Protein AF-A0AA36CSP2-F1 (afdb_monomer_lite)

InterPro domains:
  IPR003652 Ataxin, AXH domain [PF08517] (14-124)
  IPR003652 Ataxin, AXH domain [PS51148] (2-131)
  IPR003652 Ataxin, AXH domain [SM00536] (9-126)
  IPR036096 Ataxin, AXH domain superfamily [SSF102031] (3-125)
  IPR043404 ATAXIN1-like [PTHR13392] (5-190)

Sequence (215 aa):
MGRLPQSSYYPTHFMKGTIIELADGRTKKVEDMSSDDFLRCAETSAYLTMETSRVDRVDTLGPLVRVRFLVGDDGAECIQDYQPEHPFFVVAHGWSSHDPAKTKNTYGLDTRRLAVGDICISLTRRPEDVNGGALDDAVTITAARRFADEDAEQRATKRRHSLSDESTSGDSGDRHDVVSGGSSSSGSSPLQKKDEDDEGAANKKHRSDEIDVSA

Secondary structure (DSSP, 8-state):
-PPPP------GGGSTTPEEEPTTS-EEEGGG--HHHHHHHHHH-SSEEEEEEEEEEEEEETTEEEEEEEETTTTEEEEEEE-TT--EEETTTEEEES-HHHHHHHH----EEP-TT-EEEEEEEPPTT-TTTHHHHHHHHHHHHHHHHHHHHHHHHHHHHTTTSSS------------------------------------------------

Radius of gyration: 25.53 Å; chains: 1; bounding box: 58×61×77 Å

pLDDT: mean 71.02, std 24.33, range [25.34, 98.25]

Organism: NCBI:txid96644

Structure (mmCIF, N/CA/C/O backbone):
data_AF-A0AA36CSP2-F1
#
_entry.id   AF-A0AA36CSP2-F1
#
loop_
_atom_site.group_PDB
_atom_site.id
_atom_site.type_symbol
_atom_site.label_atom_id
_atom_site.label_alt_id
_atom_site.label_comp_id
_atom_site.label_asym_id
_atom_site.label_entity_id
_atom_site.label_seq_id
_atom_site.pdbx_PDB_ins_code
_atom_site.Cartn_x
_atom_site.Cartn_y
_atom_site.Cartn_z
_atom_site.occupancy
_atom_site.B_iso_or_equiv
_atom_site.auth_seq_id
_atom_site.auth_comp_id
_atom_site.auth_asym_id
_atom_site.auth_atom_id
_atom_site.pdbx_PDB_model_num
ATOM 1 N N . MET A 1 1 ? -28.136 27.898 0.359 1.00 38.31 1 MET A N 1
ATOM 2 C CA . MET A 1 1 ? -26.761 27.354 0.387 1.00 38.31 1 MET A CA 1
ATOM 3 C C . MET A 1 1 ? -26.794 25.968 1.019 1.00 38.31 1 MET A C 1
ATOM 5 O O . MET A 1 1 ? -26.592 25.853 2.220 1.00 38.31 1 MET A O 1
ATOM 9 N N . GLY A 1 2 ? -27.120 24.928 0.250 1.00 40.28 2 GLY A N 1
ATOM 10 C CA . GLY A 1 2 ? -26.996 23.552 0.738 1.00 40.28 2 GLY A CA 1
ATOM 11 C C . GLY A 1 2 ? -25.556 23.083 0.561 1.00 40.28 2 GLY A C 1
ATOM 12 O O . GLY A 1 2 ? -25.041 23.157 -0.552 1.00 40.28 2 GLY A O 1
ATOM 13 N N . ARG A 1 3 ? -24.901 22.617 1.630 1.00 49.12 3 ARG A N 1
ATOM 14 C CA . ARG A 1 3 ? -23.697 21.793 1.471 1.00 49.12 3 ARG A CA 1
ATOM 15 C C . ARG A 1 3 ? -24.152 20.431 0.957 1.00 49.12 3 ARG A C 1
ATOM 17 O O . ARG A 1 3 ? -25.027 19.823 1.568 1.00 49.12 3 ARG A O 1
ATOM 24 N N . LEU A 1 4 ? -23.574 19.969 -0.150 1.00 39.06 4 LEU A N 1
ATOM 25 C CA . LEU A 1 4 ? -23.689 18.562 -0.530 1.00 39.06 4 LEU A CA 1
ATOM 26 C C . LEU A 1 4 ? -23.088 17.709 0.600 1.00 39.06 4 LEU A C 1
ATOM 28 O O . LEU A 1 4 ? -22.083 18.131 1.185 1.00 39.06 4 LEU A O 1
ATOM 32 N N . PRO A 1 5 ? -23.660 16.537 0.925 1.00 44.50 5 PRO A N 1
ATOM 33 C CA . PRO A 1 5 ? -22.997 15.609 1.825 1.00 44.50 5 PRO A CA 1
ATOM 34 C C . PRO A 1 5 ? -21.664 15.202 1.194 1.00 44.50 5 PRO A C 1
ATOM 36 O O . PRO A 1 5 ? -21.633 14.667 0.085 1.00 44.50 5 PRO A O 1
ATOM 39 N N . GLN A 1 6 ? -20.559 15.459 1.897 1.00 44.69 6 GLN A N 1
ATOM 40 C CA . GLN A 1 6 ? -19.255 14.908 1.537 1.00 44.69 6 GLN A CA 1
ATOM 41 C C . GLN A 1 6 ? -19.269 13.418 1.884 1.00 44.69 6 GLN A C 1
ATOM 43 O O . GLN A 1 6 ? -18.809 13.007 2.945 1.00 44.69 6 GLN A O 1
ATOM 48 N N . SER A 1 7 ? -19.874 12.620 1.003 1.00 50.78 7 SER A N 1
ATOM 49 C CA . SER A 1 7 ? -19.730 11.170 1.029 1.00 50.78 7 SER A CA 1
ATOM 50 C C . SER A 1 7 ? -18.247 10.854 0.857 1.00 50.78 7 SER A C 1
ATOM 52 O O . SER 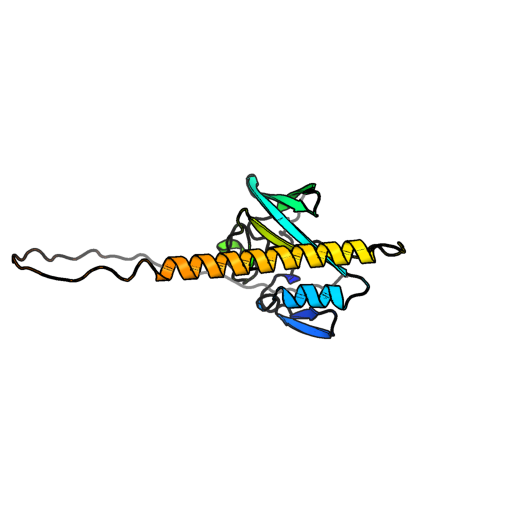A 1 7 ? -17.645 11.253 -0.142 1.00 50.78 7 SER A O 1
ATOM 54 N N . SER A 1 8 ? -17.650 10.195 1.851 1.00 59.75 8 SER A N 1
ATOM 55 C CA . SER A 1 8 ? -16.289 9.676 1.748 1.00 59.75 8 SER A CA 1
ATOM 56 C C . SER A 1 8 ? -16.239 8.697 0.581 1.00 59.75 8 SER A C 1
ATOM 58 O O . SER A 1 8 ? -16.838 7.624 0.650 1.00 59.75 8 SER A O 1
ATOM 60 N N . TYR A 1 9 ? -15.561 9.077 -0.501 1.00 68.69 9 TYR A N 1
ATOM 61 C CA . TYR A 1 9 ? -15.352 8.183 -1.630 1.00 68.69 9 TYR A CA 1
ATOM 62 C C . TYR A 1 9 ? -14.404 7.062 -1.198 1.00 68.69 9 TYR A C 1
ATOM 64 O O . TYR A 1 9 ? -13.221 7.297 -0.954 1.00 68.69 9 TYR A O 1
ATOM 72 N N . TYR A 1 10 ? -14.949 5.856 -1.067 1.00 78.69 10 TYR A N 1
ATOM 73 C CA . TYR A 1 10 ? -14.201 4.655 -0.724 1.00 78.69 10 TYR A CA 1
ATOM 74 C C . TYR A 1 10 ? -13.894 3.866 -2.004 1.00 78.69 10 TYR A C 1
ATOM 76 O O . TYR A 1 10 ? -14.842 3.484 -2.697 1.00 78.69 10 TYR A O 1
ATOM 84 N N . PRO A 1 11 ? -12.613 3.607 -2.340 1.00 82.56 11 PRO A N 1
ATOM 85 C CA . PRO A 1 11 ? -12.263 2.895 -3.563 1.00 82.56 11 PRO A CA 1
ATOM 86 C C . PRO A 1 11 ? -12.860 1.485 -3.590 1.00 82.56 11 PRO A C 1
ATOM 88 O O . PRO A 1 11 ? -12.585 0.643 -2.733 1.00 82.56 11 PRO A O 1
ATOM 91 N N . THR A 1 12 ? -13.686 1.218 -4.599 1.00 85.62 12 THR A N 1
ATOM 92 C CA . THR A 1 12 ? -14.433 -0.042 -4.734 1.00 85.62 12 THR A CA 1
ATOM 93 C C . THR A 1 12 ? -13.536 -1.248 -5.013 1.00 85.62 12 THR A C 1
ATOM 95 O O . THR A 1 12 ? -13.921 -2.377 -4.705 1.00 85.62 12 THR A O 1
ATOM 98 N N . HIS A 1 13 ? -12.318 -1.030 -5.522 1.00 86.94 13 HIS A N 1
ATOM 99 C CA . HIS A 1 13 ? -11.347 -2.098 -5.762 1.00 86.94 13 HIS A CA 1
ATOM 100 C C . HIS A 1 13 ? -10.892 -2.812 -4.478 1.00 86.94 13 HIS A C 1
ATOM 102 O O . HIS A 1 13 ? -10.557 -3.989 -4.545 1.00 86.94 13 HIS A O 1
ATOM 108 N N . PHE A 1 14 ? -10.960 -2.159 -3.310 1.00 92.31 14 PHE A N 1
ATOM 109 C CA . PHE A 1 14 ? -10.654 -2.784 -2.016 1.00 92.31 14 PHE A CA 1
ATOM 110 C C . PHE A 1 14 ? -11.826 -3.572 -1.405 1.00 92.31 14 PHE A C 1
ATOM 112 O O . PHE A 1 14 ? -11.633 -4.278 -0.418 1.00 92.31 14 PHE A O 1
ATOM 119 N N . MET A 1 15 ? -13.043 -3.465 -1.949 1.00 94.50 15 MET A N 1
ATOM 120 C CA . MET A 1 15 ? -14.228 -4.114 -1.374 1.00 94.50 15 MET A CA 1
ATOM 121 C C . MET A 1 15 ? -14.159 -5.640 -1.517 1.00 94.50 15 MET A C 1
ATOM 123 O O . MET A 1 15 ? -13.985 -6.161 -2.617 1.00 94.50 15 MET A O 1
ATOM 127 N N . LYS A 1 16 ? -14.348 -6.368 -0.413 1.00 95.50 16 LYS A N 1
ATOM 128 C CA . LYS A 1 16 ? -14.357 -7.837 -0.368 1.00 95.50 16 LYS A CA 1
ATOM 129 C C . LYS A 1 16 ? -15.296 -8.420 -1.428 1.00 95.50 16 LYS A C 1
ATOM 131 O O . LYS A 1 16 ? -16.458 -8.026 -1.528 1.00 95.50 16 LYS A O 1
ATOM 136 N N . GLY A 1 17 ? -14.810 -9.399 -2.181 1.00 93.75 17 GLY A N 1
ATOM 137 C CA . GLY A 1 17 ? -15.526 -10.013 -3.293 1.00 93.75 17 GLY A CA 1
ATOM 138 C C . GLY A 1 17 ? -15.360 -9.291 -4.631 1.00 93.75 17 GLY A C 1
ATOM 139 O O . GLY A 1 17 ? -15.757 -9.865 -5.645 1.00 93.75 17 GLY A O 1
ATOM 140 N N . THR A 1 18 ? -14.744 -8.100 -4.679 1.00 94.69 18 THR A N 1
ATOM 141 C CA . THR A 1 18 ? -14.318 -7.494 -5.946 1.00 94.69 18 THR A CA 1
ATOM 142 C C . THR A 1 18 ? -13.334 -8.421 -6.653 1.00 94.69 18 THR A C 1
ATOM 144 O O . THR A 1 18 ? -12.357 -8.893 -6.065 1.00 94.69 18 THR A O 1
ATOM 147 N N . ILE A 1 19 ? -13.614 -8.681 -7.930 1.00 94.81 19 ILE A N 1
ATOM 148 C CA . ILE A 1 19 ? -12.768 -9.479 -8.811 1.00 94.81 19 ILE A CA 1
ATOM 149 C C . ILE A 1 19 ? -11.733 -8.560 -9.460 1.00 94.81 19 ILE A C 1
ATOM 151 O O . ILE A 1 19 ? -12.085 -7.614 -10.160 1.00 94.81 19 ILE A O 1
ATOM 155 N N . ILE A 1 20 ? -10.463 -8.863 -9.219 1.00 91.94 20 ILE A N 1
ATOM 156 C CA . ILE A 1 20 ? -9.297 -8.265 -9.857 1.00 91.94 20 ILE A CA 1
ATOM 157 C C . ILE A 1 20 ? -8.927 -9.132 -11.064 1.00 91.94 20 ILE A C 1
ATOM 159 O O . ILE A 1 20 ? -8.750 -10.347 -10.933 1.00 91.94 20 ILE A O 1
ATOM 163 N N . GLU A 1 21 ? -8.808 -8.511 -12.233 1.00 91.00 21 GLU A N 1
ATOM 164 C CA . GLU A 1 21 ? -8.215 -9.122 -13.423 1.00 91.00 21 GLU A CA 1
ATOM 165 C C . GLU A 1 21 ? -6.702 -8.861 -13.399 1.00 91.00 21 GLU A C 1
ATOM 167 O O . GLU A 1 21 ? -6.261 -7.720 -13.252 1.00 91.00 21 GLU A O 1
ATOM 172 N N . LEU A 1 22 ? -5.906 -9.927 -13.460 1.00 88.75 22 LEU A N 1
ATOM 173 C CA . LEU A 1 22 ? -4.445 -9.870 -13.468 1.00 88.75 22 LEU A CA 1
ATOM 174 C C . LEU A 1 22 ? -3.934 -9.701 -14.905 1.00 88.75 22 LEU A C 1
ATOM 176 O O . LEU A 1 22 ? -4.606 -10.088 -15.860 1.00 88.75 22 LEU A O 1
ATOM 180 N N . ALA A 1 23 ? -2.713 -9.185 -15.076 1.00 85.56 23 ALA A N 1
ATOM 181 C CA . ALA A 1 23 ? -2.140 -8.920 -16.404 1.00 85.56 23 ALA A CA 1
ATOM 182 C C . ALA A 1 23 ? -1.938 -10.181 -17.279 1.00 85.56 23 ALA A C 1
ATOM 184 O O . ALA A 1 23 ? -1.734 -10.062 -18.483 1.00 85.56 23 ALA A O 1
ATOM 185 N N . ASP A 1 24 ? -2.020 -11.380 -16.692 1.00 82.94 24 ASP A N 1
ATOM 186 C CA . ASP A 1 24 ? -1.998 -12.674 -17.388 1.00 82.94 24 ASP A CA 1
ATOM 187 C C . ASP A 1 24 ? -3.401 -13.230 -17.728 1.00 82.94 24 ASP A C 1
ATOM 189 O O . ASP A 1 24 ? -3.532 -14.373 -18.172 1.00 82.94 24 ASP A O 1
ATOM 193 N N . GLY A 1 25 ? -4.459 -12.439 -17.521 1.00 86.69 25 GLY A N 1
ATOM 194 C CA . GLY A 1 25 ? -5.852 -12.806 -17.791 1.00 86.69 25 GLY A CA 1
ATOM 195 C C . GLY A 1 25 ? -6.495 -13.714 -16.735 1.00 86.69 25 GLY A C 1
ATOM 196 O O . GLY A 1 25 ? -7.648 -14.122 -16.900 1.00 86.69 25 GLY A O 1
ATOM 197 N N . ARG A 1 26 ? -5.799 -14.052 -15.638 1.00 91.19 26 ARG A N 1
ATOM 198 C CA . ARG A 1 26 ? -6.426 -14.726 -14.489 1.00 91.19 26 ARG A CA 1
ATOM 199 C C . ARG A 1 26 ? -7.268 -13.735 -13.686 1.00 91.19 26 ARG A C 1
ATOM 201 O O . ARG A 1 26 ? -6.860 -12.607 -13.440 1.00 91.19 26 ARG A O 1
ATOM 208 N N . THR A 1 27 ? -8.403 -14.196 -13.171 1.00 93.31 27 THR A N 1
ATOM 209 C CA . THR A 1 27 ? -9.231 -13.440 -12.220 1.00 93.31 27 THR A CA 1
ATOM 210 C C . THR A 1 27 ? -9.020 -13.938 -10.792 1.00 93.31 27 THR A C 1
ATOM 212 O O . THR A 1 27 ? -9.124 -15.144 -10.547 1.00 93.31 27 THR A O 1
ATOM 215 N N . LYS A 1 28 ? -8.804 -13.034 -9.834 1.00 95.38 28 LYS A N 1
ATOM 216 C CA . LYS A 1 28 ? -8.706 -13.341 -8.395 1.00 95.38 28 LYS A CA 1
ATOM 217 C C . LYS A 1 28 ? -9.592 -12.390 -7.593 1.00 95.38 28 LYS A C 1
ATOM 219 O O . LYS A 1 28 ? -9.894 -11.303 -8.066 1.00 95.38 28 LYS A O 1
ATOM 224 N N . LYS A 1 29 ? -10.016 -12.754 -6.382 1.00 95.94 29 LYS A N 1
ATOM 225 C CA . LYS A 1 29 ? -10.653 -11.771 -5.495 1.00 95.94 29 LYS A CA 1
ATOM 226 C C . LYS A 1 29 ? -9.609 -10.892 -4.823 1.00 95.94 29 LYS A C 1
ATOM 228 O O . LYS A 1 29 ? -8.517 -11.374 -4.523 1.00 95.94 29 LYS A O 1
ATOM 233 N N . VAL A 1 30 ? -9.980 -9.660 -4.485 1.00 96.06 30 VAL A N 1
ATOM 234 C CA . VAL A 1 30 ? -9.112 -8.753 -3.724 1.00 96.06 30 VAL A CA 1
ATOM 235 C C . VAL A 1 30 ? -8.690 -9.339 -2.368 1.00 96.06 30 VAL A C 1
ATOM 237 O O . VAL A 1 30 ? -7.509 -9.267 -2.029 1.00 96.06 30 VAL A O 1
ATOM 240 N N . GLU A 1 31 ? -9.581 -10.007 -1.620 1.00 97.00 31 GLU A N 1
ATOM 241 C CA . GLU A 1 31 ? -9.208 -10.614 -0.331 1.00 97.00 31 GLU A CA 1
ATOM 242 C C . GLU A 1 31 ? -8.244 -11.808 -0.455 1.00 97.00 31 GLU A C 1
ATOM 244 O O . GLU A 1 31 ? -7.569 -12.136 0.516 1.00 97.00 31 GLU A O 1
ATOM 249 N N . ASP A 1 32 ? -8.148 -12.417 -1.641 1.00 95.69 32 ASP A N 1
ATOM 250 C CA . ASP A 1 32 ? -7.302 -13.584 -1.915 1.00 95.69 32 ASP A CA 1
ATOM 251 C C . ASP A 1 32 ? -5.926 -13.198 -2.512 1.00 95.69 32 ASP A C 1
ATOM 253 O O . ASP A 1 32 ? -5.116 -14.081 -2.802 1.00 95.69 32 ASP A O 1
ATOM 257 N N . MET A 1 33 ? -5.647 -11.909 -2.757 1.00 94.50 33 MET A N 1
ATOM 258 C CA . MET A 1 33 ? -4.420 -11.429 -3.425 1.00 94.50 33 MET A CA 1
ATOM 259 C C . MET A 1 33 ? -3.126 -11.827 -2.694 1.00 94.50 33 MET A C 1
ATOM 261 O O . MET A 1 33 ? -3.064 -11.853 -1.468 1.00 94.50 33 MET A O 1
ATOM 265 N N . SER A 1 34 ? -2.072 -12.127 -3.463 1.00 94.25 34 SER A N 1
ATOM 266 C CA . SER A 1 34 ? -0.737 -12.480 -2.950 1.00 94.25 34 SER A CA 1
ATOM 267 C C . SER A 1 34 ? 0.366 -11.676 -3.637 1.00 94.25 34 SER A C 1
ATOM 269 O O . SER A 1 34 ? 0.181 -11.239 -4.770 1.00 94.25 34 SER A O 1
ATOM 271 N N . SER A 1 35 ? 1.516 -11.504 -2.981 1.00 91.44 35 SER A N 1
ATOM 272 C CA . SER A 1 35 ? 2.695 -10.802 -3.521 1.00 91.44 35 SER A CA 1
ATOM 273 C C . SER A 1 35 ? 3.144 -11.357 -4.879 1.00 91.44 35 SER A C 1
ATOM 275 O O . SER A 1 35 ? 3.416 -10.581 -5.792 1.00 91.44 35 SER A O 1
ATOM 277 N N . ASP A 1 36 ? 3.089 -12.680 -5.062 1.00 91.94 36 ASP A N 1
ATOM 278 C CA . ASP A 1 36 ? 3.334 -13.350 -6.347 1.00 91.94 36 ASP A CA 1
ATOM 279 C C . ASP A 1 36 ? 2.400 -12.878 -7.480 1.00 91.94 36 ASP A C 1
ATOM 281 O O . ASP A 1 36 ? 2.753 -12.973 -8.654 1.00 91.94 36 ASP A O 1
ATOM 285 N N . ASP A 1 37 ? 1.183 -12.411 -7.180 1.00 91.44 37 ASP A N 1
ATOM 286 C CA . ASP A 1 37 ? 0.272 -11.878 -8.201 1.00 91.44 37 ASP A CA 1
ATOM 287 C C . ASP A 1 37 ? 0.666 -10.459 -8.625 1.00 91.44 37 ASP A C 1
ATOM 289 O O . ASP A 1 37 ? 0.603 -10.162 -9.813 1.00 91.44 37 ASP A O 1
ATOM 293 N N . PHE A 1 38 ? 1.140 -9.616 -7.700 1.00 90.75 38 PHE A N 1
ATOM 294 C CA . PHE A 1 38 ? 1.680 -8.291 -8.034 1.00 90.75 38 PHE A CA 1
ATOM 295 C C . PHE A 1 38 ? 2.976 -8.404 -8.847 1.00 90.75 38 PHE A C 1
ATOM 297 O O . PHE A 1 38 ? 3.097 -7.757 -9.887 1.00 90.75 38 PHE A O 1
ATOM 304 N N . LEU A 1 39 ? 3.889 -9.295 -8.438 1.00 88.81 39 LEU A N 1
ATOM 305 C CA . LEU A 1 39 ? 5.126 -9.574 -9.173 1.00 88.81 39 LEU A CA 1
ATOM 306 C C . LEU A 1 39 ? 4.824 -10.050 -10.602 1.00 88.81 39 LEU A C 1
ATOM 308 O O . LEU A 1 39 ? 5.297 -9.442 -11.559 1.00 88.81 39 LEU A O 1
ATOM 312 N N . ARG A 1 40 ? 3.955 -11.060 -10.765 1.00 88.50 40 ARG A N 1
ATOM 313 C CA . ARG A 1 40 ? 3.535 -11.539 -12.095 1.00 88.50 40 ARG A CA 1
ATOM 314 C C . ARG A 1 40 ? 2.834 -10.461 -12.922 1.00 88.50 40 ARG A C 1
ATOM 316 O O . ARG A 1 40 ? 2.996 -10.447 -14.141 1.00 88.50 40 ARG A O 1
ATOM 323 N N . CYS A 1 41 ? 2.084 -9.550 -12.299 1.00 86.31 41 CYS A N 1
ATOM 324 C CA . CYS A 1 41 ? 1.477 -8.424 -13.008 1.00 86.31 41 CYS A CA 1
ATOM 325 C C . CYS A 1 41 ? 2.522 -7.463 -13.593 1.00 86.31 41 CYS A C 1
ATOM 327 O O . CYS A 1 41 ? 2.354 -7.049 -14.737 1.00 86.31 41 CYS A O 1
ATOM 329 N N . ALA A 1 42 ? 3.604 -7.151 -12.874 1.00 86.62 42 ALA A N 1
ATOM 330 C CA . ALA A 1 42 ? 4.691 -6.316 -13.399 1.00 86.62 42 ALA A CA 1
ATOM 331 C C . ALA A 1 42 ? 5.614 -7.060 -14.385 1.00 86.62 42 ALA A C 1
ATOM 333 O O . ALA A 1 42 ? 6.098 -6.457 -15.338 1.00 86.62 42 ALA A O 1
ATOM 334 N N . GLU A 1 43 ? 5.811 -8.372 -14.219 1.00 87.38 43 GLU A N 1
ATOM 335 C CA . GLU A 1 43 ? 6.530 -9.208 -15.197 1.00 87.38 43 GLU A CA 1
ATOM 336 C C . GLU A 1 43 ? 5.761 -9.360 -16.526 1.00 87.38 43 GLU A C 1
ATOM 338 O O . GLU A 1 43 ? 6.376 -9.477 -17.585 1.00 87.38 43 GLU A O 1
ATOM 343 N N . THR A 1 44 ? 4.422 -9.359 -16.484 1.00 86.00 44 THR A N 1
ATOM 344 C CA . THR A 1 44 ? 3.561 -9.592 -17.663 1.00 86.00 44 THR A CA 1
ATOM 345 C C . THR A 1 44 ? 3.082 -8.294 -18.328 1.00 86.00 44 THR A C 1
ATOM 347 O O . THR A 1 44 ? 2.821 -8.276 -19.531 1.00 86.00 44 THR A O 1
ATOM 350 N N . SER A 1 45 ? 2.950 -7.194 -17.579 1.00 83.12 45 SER A N 1
ATOM 351 C CA . SER A 1 45 ? 2.431 -5.926 -18.103 1.00 83.12 45 SER A CA 1
ATOM 352 C C . SER A 1 45 ? 3.505 -5.080 -18.788 1.00 83.12 45 SER A C 1
ATOM 354 O O . SER A 1 45 ? 4.532 -4.725 -18.210 1.00 83.12 45 SER A O 1
ATOM 356 N N . ALA A 1 46 ? 3.213 -4.625 -20.008 1.00 80.81 46 ALA A N 1
ATOM 357 C CA . ALA A 1 46 ? 4.016 -3.598 -20.672 1.00 80.81 46 ALA A CA 1
ATOM 358 C C . ALA A 1 46 ? 3.886 -2.204 -20.012 1.00 80.81 46 ALA A C 1
ATOM 360 O O . ALA A 1 46 ? 4.746 -1.349 -20.225 1.00 80.81 46 ALA A O 1
ATOM 361 N N . TYR A 1 47 ? 2.846 -1.984 -19.199 1.00 82.12 47 TYR A N 1
ATOM 362 C CA . TYR A 1 47 ? 2.405 -0.659 -18.740 1.00 82.12 47 TYR A CA 1
ATOM 363 C C . TYR A 1 47 ? 2.487 -0.444 -17.225 1.00 82.12 47 TYR A C 1
ATOM 365 O O . TYR A 1 47 ? 2.250 0.669 -16.764 1.00 82.12 47 TYR A O 1
ATOM 373 N N . LEU A 1 48 ? 2.783 -1.485 -16.442 1.00 83.00 48 LEU A N 1
ATOM 374 C CA . LEU A 1 48 ? 2.873 -1.412 -14.982 1.00 83.00 48 LEU A 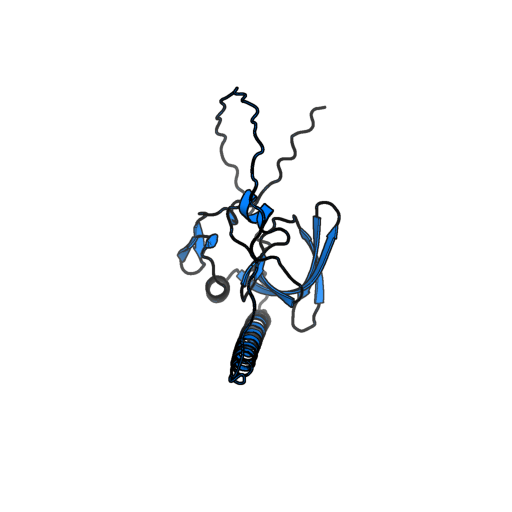CA 1
ATOM 375 C C . LEU A 1 48 ? 4.271 -1.821 -14.525 1.00 83.00 48 LEU A C 1
ATOM 377 O O . LEU A 1 48 ? 4.807 -2.816 -15.010 1.00 83.00 48 LEU A O 1
ATOM 381 N N . THR A 1 49 ? 4.822 -1.081 -13.570 1.00 84.50 49 THR A N 1
ATOM 382 C CA . THR A 1 49 ? 5.961 -1.518 -12.757 1.00 84.50 49 THR A CA 1
ATOM 383 C C . THR A 1 49 ? 5.428 -2.018 -11.406 1.00 84.50 49 THR A C 1
ATOM 385 O O . THR A 1 49 ? 4.264 -1.788 -11.059 1.00 84.50 49 THR A O 1
ATOM 388 N N . MET A 1 50 ? 6.267 -2.714 -10.638 1.00 86.56 50 MET A N 1
ATOM 389 C CA . MET A 1 50 ? 6.011 -2.970 -9.221 1.00 86.56 50 MET A CA 1
ATOM 390 C C . MET A 1 50 ? 7.076 -2.247 -8.411 1.00 86.56 50 MET A C 1
ATOM 392 O O . MET A 1 50 ? 8.254 -2.598 -8.481 1.00 86.56 50 MET A O 1
ATOM 396 N N . GLU A 1 51 ? 6.647 -1.273 -7.622 1.00 86.94 51 GLU A N 1
ATOM 397 C CA . GLU A 1 51 ? 7.491 -0.571 -6.669 1.00 86.94 51 GLU A CA 1
ATOM 398 C C . GLU A 1 51 ? 7.326 -1.186 -5.276 1.00 86.94 51 GLU A C 1
ATOM 400 O O . GLU A 1 51 ? 6.274 -1.721 -4.916 1.00 86.94 51 GLU A O 1
ATOM 405 N N . THR A 1 52 ? 8.388 -1.127 -4.471 1.00 90.31 52 THR A N 1
ATOM 406 C CA . THR A 1 52 ? 8.319 -1.510 -3.058 1.00 90.31 52 THR A CA 1
ATOM 407 C C . THR A 1 52 ? 8.923 -0.445 -2.176 1.00 90.31 52 THR A C 1
ATOM 409 O O . THR A 1 52 ? 10.024 0.040 -2.442 1.00 90.31 52 THR A O 1
ATOM 412 N N . SER A 1 53 ? 8.222 -0.124 -1.094 1.00 92.62 53 SER A N 1
ATOM 413 C CA . SER A 1 53 ? 8.589 0.949 -0.183 1.00 92.62 53 SER A CA 1
ATOM 414 C C . SER A 1 53 ? 8.546 0.469 1.269 1.00 92.62 53 SER A C 1
ATOM 416 O O . SER A 1 53 ? 7.653 -0.272 1.687 1.00 92.62 53 SER A O 1
ATOM 418 N N . ARG A 1 54 ? 9.552 0.849 2.059 1.00 95.25 54 ARG A N 1
ATOM 419 C CA . ARG A 1 54 ? 9.676 0.436 3.465 1.00 95.25 54 ARG A CA 1
ATOM 420 C C . ARG A 1 54 ? 9.060 1.491 4.371 1.00 95.25 54 ARG A C 1
ATOM 422 O O . ARG A 1 54 ? 9.463 2.647 4.312 1.00 95.25 54 ARG A O 1
ATOM 429 N N . VAL A 1 55 ? 8.155 1.099 5.263 1.00 96.44 55 VAL A N 1
ATOM 430 C CA . VAL A 1 55 ? 7.603 1.996 6.288 1.00 96.44 55 VAL A CA 1
ATOM 431 C C . VAL A 1 55 ? 8.702 2.369 7.290 1.00 96.44 55 VAL A C 1
ATOM 433 O O . VAL A 1 55 ? 9.141 1.523 8.070 1.00 96.44 55 VAL A O 1
ATOM 436 N N . ASP A 1 56 ? 9.124 3.633 7.310 1.00 96.62 56 ASP A N 1
ATOM 437 C CA . ASP A 1 56 ? 10.002 4.183 8.356 1.00 96.62 56 ASP A CA 1
ATOM 438 C C . ASP A 1 56 ? 9.196 4.642 9.574 1.00 96.62 56 ASP A C 1
ATOM 440 O O . ASP A 1 56 ? 9.587 4.412 10.719 1.00 96.62 56 ASP A O 1
ATOM 444 N N . ARG A 1 57 ? 8.046 5.285 9.342 1.00 97.31 57 ARG A N 1
ATOM 445 C CA . ARG A 1 57 ? 7.291 5.943 10.411 1.00 97.31 57 ARG A CA 1
ATOM 446 C C . ARG A 1 57 ? 5.799 6.008 10.117 1.00 97.31 57 ARG A C 1
ATOM 448 O O . ARG A 1 57 ? 5.391 6.170 8.971 1.00 97.31 57 ARG A O 1
ATOM 455 N N . VAL A 1 58 ? 4.994 5.913 11.175 1.00 97.12 58 VAL A N 1
ATOM 456 C CA . VAL A 1 58 ? 3.532 6.039 11.137 1.00 97.12 58 VAL A CA 1
ATOM 457 C C . VAL A 1 58 ? 3.092 6.943 12.293 1.00 97.12 58 VAL A C 1
ATOM 459 O O . VAL A 1 58 ? 3.266 6.572 13.452 1.00 97.12 58 VAL A O 1
ATOM 462 N N . ASP A 1 59 ? 2.518 8.109 11.991 1.00 96.50 59 ASP A N 1
ATOM 463 C CA . ASP A 1 59 ? 1.979 9.065 12.970 1.00 96.50 59 ASP A CA 1
ATOM 464 C C . ASP A 1 59 ? 0.471 9.273 12.757 1.00 96.50 59 ASP A C 1
ATOM 466 O O . ASP A 1 59 ? 0.000 9.402 11.628 1.00 96.50 59 ASP A O 1
ATOM 470 N N . THR A 1 60 ? -0.307 9.382 13.835 1.00 95.69 60 THR A N 1
ATOM 471 C CA . THR A 1 60 ? -1.730 9.754 13.749 1.00 95.69 60 THR A CA 1
ATOM 472 C C . THR A 1 60 ? -1.876 11.279 13.766 1.00 95.69 60 THR A C 1
ATOM 474 O O . THR A 1 60 ? -1.538 11.927 14.757 1.00 95.69 60 THR A O 1
ATOM 477 N N . LEU A 1 61 ? -2.413 11.863 12.692 1.00 93.00 61 LEU A N 1
ATOM 478 C CA . LEU A 1 61 ? -2.650 13.302 12.539 1.00 93.00 61 LEU A CA 1
ATOM 479 C C . LEU A 1 61 ? -4.155 13.603 12.533 1.00 93.00 61 LEU A C 1
ATOM 481 O O . LEU A 1 61 ? -4.775 13.850 11.497 1.00 93.00 61 LEU A O 1
ATOM 485 N N . GLY A 1 62 ? -4.757 13.579 13.724 1.00 91.88 62 GLY A N 1
ATOM 486 C CA . GLY A 1 62 ? -6.194 13.795 13.898 1.00 91.88 62 GLY A CA 1
ATOM 487 C C . GLY A 1 62 ? -7.004 12.666 13.245 1.00 91.88 62 GLY A C 1
ATOM 488 O O . GLY A 1 62 ? -6.883 11.529 13.694 1.00 91.88 62 GLY A O 1
ATOM 489 N N . PRO A 1 63 ? -7.835 12.939 12.217 1.00 92.94 63 PRO A N 1
ATOM 490 C CA . PRO A 1 63 ? -8.566 11.898 11.495 1.00 92.94 63 PRO A CA 1
ATOM 491 C C . PRO A 1 63 ? -7.710 11.139 10.465 1.00 92.94 63 PRO A C 1
ATOM 493 O O . PRO A 1 63 ? -8.189 10.142 9.932 1.00 92.94 63 PRO A O 1
ATOM 496 N N . LEU A 1 64 ? -6.494 11.609 10.156 1.00 95.12 64 LEU A N 1
ATOM 497 C CA . LEU A 1 64 ? -5.600 11.026 9.151 1.00 95.12 64 LEU A CA 1
ATOM 498 C C . LEU A 1 64 ? -4.427 10.275 9.789 1.00 95.12 64 LEU A C 1
ATOM 500 O O . LEU A 1 64 ? -4.113 10.437 10.971 1.00 95.12 64 LEU A O 1
ATOM 504 N N . VAL A 1 65 ? -3.743 9.482 8.973 1.00 96.56 65 VAL A N 1
ATOM 505 C CA . VAL A 1 65 ? -2.522 8.757 9.323 1.00 96.56 65 VAL A CA 1
ATOM 506 C C . VAL A 1 65 ? -1.425 9.165 8.355 1.00 96.56 65 VAL A C 1
ATOM 508 O O . VAL A 1 65 ? -1.526 8.894 7.161 1.00 96.56 65 VAL A O 1
ATOM 511 N N . ARG A 1 66 ? -0.370 9.787 8.872 1.00 97.12 66 ARG A N 1
ATOM 512 C CA . ARG A 1 66 ? 0.838 10.083 8.109 1.00 97.12 66 ARG A CA 1
ATOM 513 C C . ARG A 1 66 ? 1.734 8.860 8.098 1.00 97.12 66 ARG A C 1
ATOM 515 O O . ARG A 1 66 ? 2.094 8.358 9.162 1.00 97.12 66 ARG A O 1
ATOM 522 N N . VAL A 1 67 ? 2.127 8.417 6.913 1.00 96.81 67 VAL A N 1
ATOM 523 C CA . VAL A 1 67 ? 3.143 7.378 6.734 1.00 96.81 67 VAL A CA 1
ATOM 524 C C . VAL A 1 67 ? 4.350 8.003 6.047 1.00 96.81 67 VAL A C 1
ATOM 526 O O . VAL A 1 67 ? 4.198 8.707 5.046 1.00 96.81 67 VAL A O 1
ATOM 529 N N . ARG A 1 68 ? 5.547 7.754 6.587 1.00 96.50 68 ARG A N 1
ATOM 530 C CA . ARG A 1 68 ? 6.796 7.927 5.845 1.00 96.50 68 ARG A CA 1
ATOM 531 C C . ARG A 1 68 ? 7.239 6.578 5.303 1.00 96.50 68 ARG A C 1
ATOM 533 O O . ARG A 1 68 ? 7.406 5.622 6.066 1.00 96.50 68 ARG A O 1
ATOM 540 N N . PHE A 1 69 ? 7.522 6.566 4.013 1.00 94.69 69 PHE A N 1
ATOM 541 C CA . PHE A 1 69 ? 8.189 5.487 3.314 1.00 94.69 69 PHE A CA 1
ATOM 542 C C . PHE A 1 69 ? 9.631 5.859 2.959 1.00 94.69 69 PHE A C 1
ATOM 544 O O . PHE A 1 69 ? 9.932 7.027 2.712 1.00 94.69 69 PHE A O 1
ATOM 551 N N . LEU A 1 70 ? 10.495 4.851 2.886 1.00 92.94 70 LEU A N 1
ATOM 552 C CA . LEU A 1 70 ? 11.777 4.902 2.188 1.00 92.94 70 LEU A CA 1
ATOM 553 C C . LEU A 1 70 ? 11.613 4.163 0.856 1.00 92.94 70 LEU A C 1
ATOM 555 O O . LEU A 1 70 ? 11.094 3.040 0.841 1.00 92.94 70 LEU A O 1
ATOM 559 N N . VAL A 1 71 ? 12.023 4.799 -0.239 1.00 87.12 71 VAL A N 1
ATOM 560 C CA . VAL A 1 71 ? 11.838 4.313 -1.615 1.00 87.12 71 VAL A CA 1
ATOM 561 C C . VAL A 1 71 ? 13.194 4.212 -2.320 1.00 87.12 71 VAL A C 1
ATOM 563 O O . VAL A 1 71 ? 14.007 5.134 -2.239 1.00 87.12 71 VAL A O 1
ATOM 566 N N . GLY A 1 72 ? 13.423 3.097 -3.022 1.00 75.44 72 GLY A N 1
ATOM 567 C CA . GLY A 1 72 ? 14.664 2.818 -3.754 1.00 75.44 72 GLY A CA 1
ATOM 568 C C . GLY A 1 72 ? 15.890 2.543 -2.870 1.00 75.44 72 GLY A C 1
ATOM 569 O O . GLY A 1 72 ? 15.853 2.702 -1.649 1.00 75.44 72 GLY A O 1
ATOM 570 N N . ASP A 1 73 ? 16.996 2.143 -3.506 1.00 71.06 73 ASP A N 1
ATOM 571 C CA . ASP A 1 73 ? 18.262 1.817 -2.825 1.00 71.06 73 ASP A CA 1
ATOM 572 C C . ASP A 1 73 ? 18.906 3.046 -2.140 1.00 71.06 73 ASP A C 1
ATOM 574 O O . ASP A 1 73 ? 19.565 2.902 -1.111 1.00 71.06 73 ASP A O 1
ATOM 578 N N . ASP A 1 74 ? 18.664 4.261 -2.654 1.00 76.50 74 ASP A N 1
ATOM 579 C CA . ASP A 1 74 ? 19.115 5.528 -2.048 1.00 76.50 74 ASP A CA 1
ATOM 580 C C . ASP A 1 74 ? 18.323 5.923 -0.779 1.00 76.50 74 ASP A C 1
ATOM 582 O O . ASP A 1 74 ? 18.684 6.882 -0.093 1.00 76.50 74 ASP A O 1
ATOM 586 N N . GLY A 1 75 ? 17.238 5.208 -0.449 1.00 77.94 75 GLY A N 1
ATOM 587 C CA . GLY A 1 75 ? 16.437 5.446 0.756 1.00 77.94 75 GLY A CA 1
ATOM 588 C C . GLY A 1 75 ? 15.667 6.771 0.750 1.00 77.94 75 GLY A C 1
ATOM 589 O O . GLY A 1 75 ? 15.554 7.419 1.791 1.00 77.94 75 GLY A O 1
ATOM 590 N N . ALA A 1 76 ? 15.146 7.194 -0.404 1.00 87.88 76 ALA A N 1
ATOM 591 C CA . ALA A 1 76 ? 14.461 8.476 -0.553 1.00 87.88 76 ALA A CA 1
ATOM 592 C C . ALA A 1 76 ? 13.183 8.550 0.310 1.00 87.88 76 ALA A C 1
ATOM 594 O O . ALA A 1 76 ? 12.321 7.674 0.224 1.00 87.88 76 ALA A O 1
ATOM 595 N N . GLU A 1 77 ? 13.040 9.604 1.127 1.00 9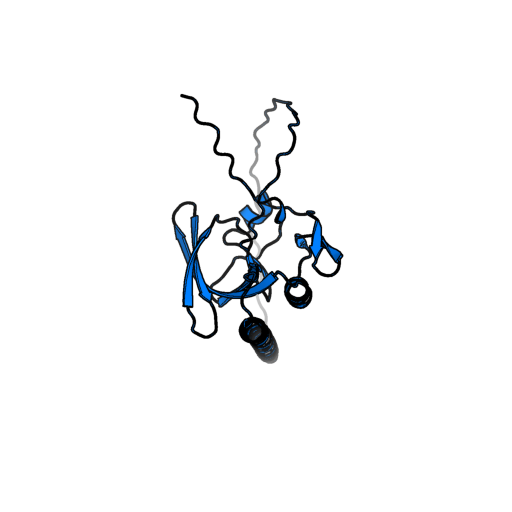1.81 77 GLU A N 1
ATOM 596 C CA . GLU A 1 77 ? 11.841 9.803 1.955 1.00 91.81 77 GLU A CA 1
ATOM 597 C C . GLU A 1 77 ? 10.633 10.234 1.104 1.00 91.81 77 GLU A C 1
ATOM 599 O O . GLU A 1 77 ? 10.630 11.314 0.511 1.00 91.81 77 GLU A O 1
ATOM 604 N N . CYS A 1 78 ? 9.557 9.445 1.135 1.00 90.88 78 CYS A N 1
ATOM 605 C CA . CYS A 1 78 ? 8.225 9.858 0.694 1.00 90.88 78 CYS A CA 1
ATOM 606 C C . CYS A 1 78 ? 7.290 9.962 1.909 1.00 90.88 78 CYS A C 1
ATOM 608 O O . CYS A 1 78 ? 7.328 9.109 2.794 1.00 90.88 78 CYS A O 1
ATOM 610 N N . ILE A 1 79 ? 6.456 11.005 1.979 1.00 94.00 79 ILE A N 1
ATOM 611 C CA . ILE A 1 79 ? 5.524 11.240 3.094 1.00 94.00 79 ILE A CA 1
ATOM 612 C C . ILE A 1 79 ? 4.122 11.465 2.533 1.00 94.00 79 ILE A C 1
ATOM 614 O O . ILE A 1 79 ? 3.904 12.403 1.767 1.00 94.00 79 ILE A O 1
ATOM 618 N N . GLN A 1 80 ? 3.170 10.627 2.942 1.00 93.56 80 GLN A N 1
ATOM 619 C CA . GLN A 1 80 ? 1.789 10.635 2.453 1.00 93.56 80 GLN A CA 1
ATOM 620 C C . GLN A 1 80 ? 0.795 10.492 3.619 1.00 93.56 80 GLN A C 1
ATOM 622 O O . GLN A 1 80 ? 1.087 9.836 4.623 1.00 93.56 80 GLN A O 1
ATOM 627 N N . ASP A 1 81 ? -0.380 11.115 3.485 1.00 95.12 81 ASP A N 1
ATOM 628 C CA . ASP A 1 81 ? -1.441 11.123 4.500 1.00 95.12 81 ASP A CA 1
ATOM 629 C C . ASP A 1 81 ? -2.656 10.308 4.031 1.00 95.12 81 ASP A C 1
ATOM 631 O O . ASP A 1 81 ? -3.244 10.590 2.986 1.00 95.12 81 ASP A O 1
ATOM 635 N N . TYR A 1 82 ? -3.067 9.332 4.838 1.00 94.75 82 TYR A N 1
ATOM 636 C CA . TYR A 1 82 ? -4.084 8.332 4.509 1.00 94.75 82 TYR A CA 1
ATOM 637 C C . TYR A 1 82 ? -5.264 8.347 5.487 1.00 94.75 82 TYR A C 1
ATOM 639 O O . TYR A 1 82 ? -5.181 8.871 6.600 1.00 94.75 82 TYR A O 1
ATOM 647 N N . GLN A 1 83 ? -6.368 7.707 5.095 1.00 95.06 83 GLN A N 1
ATOM 648 C CA . GLN A 1 83 ? -7.434 7.335 6.030 1.00 95.06 83 GLN A CA 1
ATOM 649 C C . GLN A 1 83 ? -6.982 6.142 6.902 1.00 95.06 83 GLN A C 1
ATOM 651 O O . GLN A 1 83 ? -6.287 5.265 6.386 1.00 95.06 83 GLN A O 1
ATOM 656 N N . PRO A 1 84 ? -7.383 6.036 8.185 1.00 96.12 84 PRO A N 1
ATOM 657 C CA . PRO A 1 84 ? -7.009 4.909 9.047 1.00 96.12 84 PRO A CA 1
ATOM 658 C C . PRO A 1 84 ? -7.367 3.527 8.479 1.00 96.12 84 PRO A C 1
ATOM 660 O O . PRO A 1 84 ? -6.636 2.561 8.690 1.00 96.12 84 PRO A O 1
ATOM 663 N N . GLU A 1 85 ? -8.474 3.445 7.741 1.00 96.44 85 GLU A N 1
ATOM 664 C CA . GLU A 1 85 ? -8.966 2.243 7.065 1.00 96.44 85 GLU A CA 1
ATOM 665 C C . GLU A 1 85 ? -8.278 1.924 5.726 1.00 96.44 85 GLU A C 1
ATOM 667 O O . GLU A 1 85 ? -8.667 0.964 5.069 1.00 96.44 85 GLU A O 1
ATOM 672 N N . HIS A 1 86 ? -7.313 2.728 5.267 1.00 96.00 86 HIS A N 1
ATOM 673 C CA . HIS A 1 86 ? -6.663 2.509 3.972 1.00 96.00 86 HIS A CA 1
ATOM 674 C C . HIS A 1 86 ? -5.862 1.184 3.968 1.00 96.00 86 HIS A C 1
ATOM 676 O O . HIS A 1 86 ? -4.998 1.008 4.839 1.00 96.00 86 HIS A O 1
ATOM 682 N N . PRO A 1 87 ? -6.130 0.251 3.029 1.00 96.75 87 PRO A N 1
ATOM 683 C CA . PRO A 1 87 ? -5.379 -0.994 2.911 1.00 96.75 87 PRO A CA 1
ATOM 684 C C . PRO A 1 87 ? -4.088 -0.801 2.109 1.00 96.75 87 PRO A C 1
ATOM 686 O O . PRO A 1 87 ? -4.121 -0.370 0.965 1.00 96.75 87 PRO A O 1
ATOM 689 N N . PHE A 1 88 ? -2.971 -1.225 2.686 1.00 96.44 88 PHE A N 1
ATOM 690 C CA . PHE A 1 88 ? -1.671 -1.381 2.039 1.00 96.44 88 PHE A CA 1
ATOM 691 C C . PHE A 1 88 ? -1.393 -2.872 1.826 1.00 96.44 88 PHE A C 1
ATOM 693 O O . PHE A 1 88 ? -1.718 -3.686 2.700 1.00 96.44 88 PHE A O 1
ATOM 700 N N . PHE A 1 89 ? -0.750 -3.258 0.723 1.00 96.81 89 PHE A N 1
ATOM 701 C CA . PHE A 1 89 ? -0.344 -4.651 0.520 1.00 96.81 89 PHE A CA 1
ATOM 702 C C . PHE A 1 89 ? 1.102 -4.875 0.979 1.00 96.81 89 PHE A C 1
ATOM 704 O O . PHE A 1 89 ? 2.037 -4.423 0.328 1.00 96.81 89 PHE A O 1
ATOM 711 N N . VAL A 1 90 ? 1.311 -5.577 2.096 1.00 96.62 90 VAL A N 1
ATOM 712 C CA . VAL A 1 90 ? 2.651 -5.810 2.663 1.00 96.62 90 VAL A CA 1
ATOM 713 C C . VAL A 1 90 ? 3.210 -7.156 2.202 1.00 96.62 90 VAL A C 1
ATOM 715 O O . VAL A 1 90 ? 2.594 -8.192 2.453 1.00 96.62 90 VAL A O 1
ATOM 718 N N . VAL A 1 91 ? 4.406 -7.161 1.599 1.00 91.94 91 VAL A N 1
ATOM 719 C CA . VAL A 1 91 ? 5.034 -8.327 0.927 1.00 91.94 91 VAL A CA 1
ATOM 720 C C . VAL A 1 91 ? 4.920 -9.627 1.736 1.00 91.94 91 VAL A C 1
ATOM 722 O O . VAL A 1 91 ? 4.529 -10.661 1.198 1.00 91.94 91 VAL A O 1
ATOM 725 N N . ALA A 1 92 ? 5.233 -9.569 3.034 1.00 90.06 92 ALA A N 1
ATOM 726 C CA . ALA A 1 92 ? 5.345 -10.739 3.908 1.00 90.06 92 ALA A CA 1
ATOM 727 C C . ALA A 1 92 ? 4.160 -10.937 4.885 1.00 90.06 92 ALA A C 1
ATOM 729 O O . ALA A 1 92 ? 4.253 -11.746 5.821 1.00 90.06 92 ALA A O 1
ATOM 730 N N . HIS A 1 93 ? 3.068 -10.185 4.693 1.00 90.88 93 HIS A N 1
ATOM 731 C CA . HIS A 1 93 ? 1.874 -10.190 5.556 1.00 90.88 93 HIS A CA 1
ATOM 732 C C . HIS A 1 93 ? 0.532 -10.118 4.804 1.00 90.88 93 HIS A C 1
ATOM 734 O O . HIS A 1 93 ? -0.499 -10.412 5.406 1.00 90.88 93 HIS A O 1
ATOM 740 N N . GLY A 1 94 ? 0.521 -9.739 3.524 1.00 96.00 94 GLY A N 1
ATOM 741 C CA . GLY A 1 94 ? -0.698 -9.394 2.797 1.00 96.00 94 GLY A CA 1
ATOM 742 C C . GLY A 1 94 ? -1.291 -8.064 3.268 1.00 96.00 94 GLY A C 1
ATOM 743 O O . GLY A 1 94 ? -0.568 -7.153 3.686 1.00 96.00 94 GLY A O 1
ATOM 744 N N . TRP A 1 95 ? -2.617 -7.943 3.200 1.00 97.75 95 TRP A N 1
ATOM 745 C CA . TRP A 1 95 ? -3.325 -6.709 3.538 1.00 97.75 95 TRP A CA 1
ATOM 746 C C . TRP A 1 95 ? -3.031 -6.221 4.964 1.00 97.75 95 TRP A C 1
ATOM 748 O O . TRP A 1 95 ? -3.221 -6.928 5.956 1.00 97.75 95 TRP A O 1
ATOM 758 N N . SER A 1 96 ? -2.593 -4.971 5.066 1.00 98.25 96 SER A N 1
ATOM 759 C CA . SER A 1 96 ? -2.278 -4.274 6.313 1.00 98.25 96 SER A CA 1
ATOM 760 C C . SER A 1 96 ? -2.879 -2.868 6.296 1.00 98.25 96 SER A C 1
ATOM 762 O O . SER A 1 96 ? -3.098 -2.298 5.239 1.00 98.25 96 SER A O 1
ATOM 764 N N . SER A 1 97 ? -3.176 -2.288 7.453 1.00 98.00 97 SER A N 1
ATOM 765 C CA . SER A 1 97 ? -3.824 -0.966 7.561 1.00 98.00 97 SER A CA 1
ATOM 766 C C . SER A 1 97 ? -3.534 -0.330 8.917 1.00 98.00 97 SER A C 1
ATOM 768 O O . SER A 1 97 ? -3.176 -1.044 9.859 1.00 98.00 97 SER A O 1
ATOM 770 N N . HIS A 1 98 ? -3.731 0.979 9.078 1.00 97.69 98 HIS A N 1
ATOM 771 C CA . HIS A 1 98 ? -3.556 1.603 10.395 1.00 97.69 98 HIS A CA 1
ATOM 772 C C . HIS A 1 98 ? -4.685 1.250 11.378 1.00 97.69 98 HIS A C 1
ATOM 774 O O . HIS A 1 98 ? -4.433 1.158 12.576 1.00 97.69 98 HIS A O 1
ATOM 780 N N . ASP A 1 99 ? -5.909 1.001 10.916 1.00 97.75 99 ASP A N 1
ATOM 781 C CA . ASP A 1 99 ? -7.005 0.490 11.743 1.00 97.75 99 ASP A CA 1
ATOM 782 C C . ASP A 1 99 ? -7.676 -0.731 11.089 1.00 97.75 99 ASP A C 1
ATOM 784 O O . ASP A 1 99 ? -8.606 -0.582 10.290 1.00 97.75 99 ASP A O 1
ATOM 788 N N . PRO A 1 100 ? -7.243 -1.957 11.439 1.00 98.19 100 PRO A N 1
ATOM 789 C CA . PRO A 1 100 ? -7.845 -3.185 10.923 1.00 98.19 100 PRO A CA 1
ATOM 790 C C . PRO A 1 100 ? -9.331 -3.364 11.235 1.00 98.19 100 PRO A C 1
ATOM 792 O O . PRO A 1 100 ? -10.052 -3.956 10.435 1.00 98.19 100 PRO A O 1
ATOM 795 N N . ALA A 1 101 ? -9.821 -2.843 12.366 1.00 98.19 101 ALA A N 1
ATOM 796 C CA . ALA A 1 101 ? -11.236 -2.956 12.711 1.00 98.19 101 ALA A CA 1
ATOM 797 C C . ALA A 1 101 ? -12.081 -2.065 11.792 1.00 98.19 101 ALA A C 1
ATOM 799 O O . ALA A 1 101 ? -13.090 -2.515 11.242 1.00 98.19 101 ALA A O 1
ATOM 800 N N . LYS A 1 102 ? -11.622 -0.830 11.550 1.00 97.06 102 LYS A N 1
ATOM 801 C CA . LYS A 1 102 ? -12.262 0.086 10.599 1.00 97.06 102 LYS A CA 1
ATOM 802 C C . LYS A 1 102 ? -12.137 -0.415 9.157 1.00 97.06 102 LYS A C 1
ATOM 804 O O . LYS A 1 102 ? -13.124 -0.399 8.435 1.00 97.06 102 LYS A O 1
ATOM 809 N N . THR A 1 103 ? -10.984 -0.956 8.764 1.00 97.62 103 THR A N 1
ATOM 810 C CA . THR A 1 103 ? -10.760 -1.555 7.431 1.00 97.62 103 THR A CA 1
ATOM 811 C C . THR A 1 103 ? -11.707 -2.722 7.168 1.00 97.62 103 THR A C 1
ATOM 813 O O . THR A 1 103 ? -12.375 -2.755 6.133 1.00 97.62 103 THR A O 1
ATOM 816 N N . LYS A 1 104 ? -11.855 -3.633 8.136 1.00 97.62 104 LYS A N 1
ATOM 817 C CA . LYS A 1 104 ? -12.795 -4.753 8.041 1.00 97.62 104 LYS A CA 1
ATOM 818 C C . LYS A 1 104 ? -14.255 -4.299 7.993 1.00 97.62 104 LYS A C 1
ATOM 820 O O . LYS A 1 104 ? -15.043 -4.905 7.274 1.00 97.62 104 LYS A O 1
ATOM 825 N N . ASN A 1 105 ? -14.616 -3.231 8.704 1.00 97.00 105 ASN A N 1
ATOM 826 C CA . ASN A 1 105 ? -15.965 -2.666 8.654 1.00 97.00 105 ASN A CA 1
ATOM 827 C C . ASN A 1 105 ? -16.262 -1.923 7.335 1.00 97.00 105 ASN A C 1
ATOM 829 O O . ASN A 1 105 ? -17.379 -2.003 6.835 1.00 97.00 105 ASN A O 1
ATOM 833 N N . THR A 1 106 ? -15.287 -1.198 6.779 1.00 94.81 106 THR A N 1
ATOM 834 C CA . THR A 1 106 ? -15.461 -0.387 5.560 1.00 94.81 106 THR A CA 1
ATOM 835 C C . THR A 1 106 ? -15.364 -1.217 4.281 1.00 94.81 106 THR A C 1
ATOM 837 O O . THR A 1 106 ? -16.152 -1.003 3.365 1.00 94.81 106 THR A O 1
ATOM 840 N N . TYR A 1 107 ? -14.418 -2.160 4.217 1.00 95.81 107 TYR A N 1
ATOM 841 C CA . TYR A 1 107 ? -14.087 -2.908 2.998 1.00 95.81 107 TYR A CA 1
ATOM 842 C C . TYR A 1 107 ? -14.312 -4.422 3.108 1.00 95.81 107 TYR A C 1
ATOM 844 O O . TYR A 1 107 ? -14.264 -5.118 2.100 1.00 95.81 107 TYR A O 1
ATOM 852 N N . GLY A 1 108 ? -14.525 -4.979 4.305 1.00 96.44 108 GLY A N 1
ATOM 853 C CA . GLY A 1 108 ? -14.646 -6.432 4.510 1.00 96.44 108 GLY A CA 1
ATOM 854 C C . GLY A 1 108 ? -13.324 -7.216 4.431 1.00 96.44 108 GLY A C 1
ATOM 855 O O . GLY A 1 108 ? -13.342 -8.450 4.542 1.00 96.44 108 GLY A O 1
ATOM 856 N N . LEU A 1 109 ? -12.192 -6.528 4.245 1.00 97.31 109 LEU A N 1
ATOM 857 C CA . LEU A 1 109 ? -10.853 -7.119 4.260 1.00 97.31 109 LEU A CA 1
ATOM 858 C C . LEU A 1 109 ? -10.410 -7.437 5.693 1.00 97.31 109 LEU A C 1
ATOM 860 O O . LEU A 1 109 ? -10.554 -6.622 6.602 1.00 97.31 109 LEU A O 1
ATOM 864 N N . ASP A 1 110 ? -9.838 -8.622 5.881 1.00 97.31 110 ASP A N 1
ATOM 865 C CA . ASP A 1 110 ? -9.124 -8.994 7.100 1.00 97.31 110 ASP A CA 1
ATOM 866 C C . ASP A 1 110 ? -7.670 -8.523 6.969 1.00 97.31 110 ASP A C 1
ATOM 868 O O . ASP A 1 110 ? -6.974 -8.952 6.050 1.00 97.31 110 ASP A O 1
ATOM 872 N N . THR A 1 111 ? -7.218 -7.619 7.847 1.00 97.75 111 THR A N 1
ATOM 873 C CA . THR A 1 111 ? -5.901 -6.969 7.720 1.00 97.75 111 THR A CA 1
ATOM 874 C C . THR A 1 111 ? -5.063 -7.021 8.999 1.00 97.75 111 THR A C 1
ATOM 876 O O . THR A 1 111 ? -5.575 -7.129 10.118 1.00 97.75 111 THR A O 1
ATOM 879 N N . ARG A 1 112 ? -3.738 -6.910 8.847 1.00 97.69 112 ARG A N 1
ATOM 880 C CA . ARG A 1 112 ? -2.797 -6.665 9.953 1.00 97.69 112 ARG A CA 1
ATOM 881 C C . ARG A 1 112 ? -2.751 -5.171 10.297 1.00 97.69 112 ARG A C 1
ATOM 883 O O . ARG A 1 112 ? -2.992 -4.315 9.448 1.00 97.69 112 ARG A O 1
ATOM 890 N N . ARG A 1 113 ? -2.367 -4.822 11.529 1.00 98.19 113 ARG A N 1
ATOM 891 C CA . ARG A 1 113 ? -1.925 -3.452 11.838 1.00 98.19 113 ARG A CA 1
ATOM 892 C C . ARG A 1 113 ? -0.577 -3.193 11.150 1.00 98.19 113 ARG A C 1
ATOM 894 O O . ARG A 1 113 ? 0.372 -3.935 11.399 1.00 98.19 113 ARG A O 1
ATOM 901 N N . LEU A 1 114 ? -0.511 -2.165 10.304 1.00 98.06 114 LEU A N 1
ATOM 902 C CA . LEU A 1 114 ? 0.725 -1.717 9.653 1.00 98.06 114 LEU A CA 1
ATOM 903 C C . LEU A 1 114 ? 1.745 -1.258 10.710 1.00 98.06 114 LEU A C 1
ATOM 905 O O . LEU A 1 114 ? 1.372 -0.566 11.664 1.00 98.06 114 LEU A O 1
ATOM 909 N N . ALA A 1 115 ? 3.013 -1.632 10.544 1.00 96.69 115 ALA A N 1
ATOM 910 C CA . ALA A 1 115 ? 4.095 -1.318 11.471 1.00 96.69 115 ALA A CA 1
ATOM 911 C C . ALA A 1 115 ? 5.345 -0.777 10.758 1.00 96.69 115 ALA A C 1
ATOM 913 O O . ALA A 1 115 ? 5.558 -0.995 9.568 1.00 96.69 115 ALA A O 1
ATOM 914 N N . VAL A 1 116 ? 6.210 -0.103 11.520 1.00 97.00 116 VAL A N 1
ATOM 915 C CA . VAL A 1 116 ? 7.544 0.295 11.051 1.00 97.00 116 VAL A CA 1
ATOM 916 C C . VAL A 1 116 ? 8.352 -0.945 10.672 1.00 97.00 116 VAL A C 1
ATOM 918 O O . VAL A 1 116 ? 8.413 -1.915 11.428 1.00 97.00 116 VAL A O 1
ATOM 921 N N . GLY A 1 117 ? 8.973 -0.901 9.497 1.00 95.56 117 GLY A N 1
ATOM 922 C CA . GLY A 1 117 ? 9.711 -2.004 8.898 1.00 95.56 117 GLY A CA 1
ATOM 923 C C . GLY A 1 117 ? 8.874 -2.975 8.062 1.00 95.56 117 GLY A C 1
ATOM 924 O O . GLY A 1 117 ? 9.480 -3.826 7.414 1.00 95.56 117 GLY A O 1
ATOM 925 N N . ASP A 1 118 ? 7.541 -2.843 8.017 1.00 95.88 118 ASP A N 1
ATOM 926 C CA . ASP A 1 118 ? 6.753 -3.472 6.949 1.00 95.88 118 ASP A CA 1
ATOM 927 C C . ASP A 1 118 ? 7.153 -2.876 5.588 1.00 95.88 118 ASP A C 1
ATOM 929 O O . ASP A 1 118 ? 7.547 -1.710 5.487 1.00 95.88 118 ASP A O 1
ATOM 933 N N . ILE A 1 119 ? 7.059 -3.693 4.538 1.00 95.12 119 ILE A N 1
ATOM 934 C CA . ILE A 1 119 ? 7.401 -3.313 3.165 1.00 95.12 119 ILE A CA 1
ATOM 935 C C . ILE A 1 119 ? 6.147 -3.447 2.316 1.00 95.12 119 ILE A C 1
ATOM 937 O O . ILE A 1 119 ? 5.620 -4.551 2.153 1.00 95.12 119 ILE A O 1
ATOM 941 N N . CYS A 1 120 ? 5.663 -2.313 1.828 1.00 94.88 120 CYS A N 1
ATOM 942 C CA . CYS A 1 120 ? 4.483 -2.209 0.988 1.00 94.88 120 CYS A CA 1
ATOM 943 C C . CYS A 1 120 ? 4.850 -2.444 -0.480 1.00 94.88 120 CYS A C 1
ATOM 945 O O . CYS A 1 120 ? 5.941 -2.079 -0.918 1.00 94.88 120 CYS A O 1
ATOM 947 N N . ILE A 1 121 ? 3.921 -3.040 -1.221 1.00 92.50 121 ILE A N 1
ATOM 948 C CA . ILE A 1 121 ? 3.918 -3.112 -2.680 1.00 92.50 121 ILE A CA 1
ATOM 949 C C . ILE A 1 121 ? 2.988 -2.018 -3.199 1.00 92.50 121 ILE A C 1
ATOM 951 O O . ILE A 1 121 ? 1.831 -1.966 -2.781 1.00 92.50 121 ILE A O 1
ATOM 955 N N . SER A 1 122 ? 3.469 -1.228 -4.152 1.00 86.06 122 SER A N 1
ATOM 956 C CA . SER A 1 122 ? 2.651 -0.374 -5.011 1.00 86.06 122 SER A CA 1
ATOM 957 C C . SER A 1 122 ? 2.817 -0.805 -6.475 1.00 86.06 122 SER A C 1
ATOM 959 O O . SER A 1 122 ? 3.804 -1.436 -6.861 1.00 86.06 122 SER A O 1
ATOM 961 N N . LEU A 1 123 ? 1.823 -0.501 -7.309 1.00 84.00 123 LEU A N 1
ATOM 962 C CA . LEU A 1 123 ? 1.924 -0.630 -8.764 1.00 84.00 123 LEU A CA 1
ATOM 963 C C . LEU A 1 123 ? 1.844 0.775 -9.348 1.00 84.00 123 LEU A C 1
ATOM 965 O O . LEU A 1 123 ? 0.866 1.475 -9.099 1.00 84.00 123 LEU A O 1
ATOM 969 N N . THR A 1 124 ? 2.839 1.182 -10.128 1.00 82.62 124 THR A N 1
ATOM 970 C CA . THR A 1 124 ? 2.824 2.472 -10.830 1.00 82.62 124 THR A CA 1
ATOM 971 C C . THR A 1 124 ? 2.756 2.239 -12.336 1.00 82.62 124 THR A C 1
ATOM 973 O O . THR A 1 124 ? 3.088 1.161 -12.841 1.00 82.62 124 THR A O 1
ATOM 976 N N . ARG A 1 125 ? 2.257 3.226 -13.090 1.00 81.25 125 ARG A N 1
ATOM 977 C CA . ARG A 1 125 ? 2.274 3.141 -14.555 1.00 81.25 125 ARG A CA 1
ATOM 978 C C . ARG A 1 125 ? 3.684 3.444 -15.050 1.00 81.25 125 ARG A C 1
ATOM 980 O O . ARG A 1 125 ? 4.216 4.511 -14.745 1.00 81.25 125 ARG A O 1
ATOM 987 N N . ARG A 1 126 ? 4.263 2.545 -15.852 1.00 79.62 126 ARG A N 1
ATOM 988 C CA . ARG A 1 126 ? 5.540 2.802 -16.533 1.00 79.62 126 ARG A CA 1
ATOM 989 C C . ARG A 1 126 ? 5.368 4.041 -17.429 1.00 79.62 126 ARG A C 1
ATOM 991 O O . ARG A 1 126 ? 4.401 4.070 -18.193 1.00 79.62 126 ARG A O 1
ATOM 998 N N . PRO A 1 127 ? 6.266 5.044 -17.375 1.00 68.50 127 PRO A N 1
ATOM 999 C CA . PRO A 1 127 ? 6.211 6.180 -18.286 1.00 68.50 127 PRO A CA 1
ATOM 1000 C C . PRO A 1 127 ? 6.272 5.717 -19.742 1.00 68.50 127 PRO A C 1
ATOM 1002 O O . PRO A 1 127 ? 7.210 5.028 -20.148 1.00 68.50 127 PRO A O 1
ATOM 1005 N N . GLU A 1 128 ? 5.270 6.100 -20.528 1.00 58.75 128 GLU A N 1
ATOM 1006 C CA . GLU A 1 128 ? 5.299 5.911 -21.975 1.00 58.75 128 GLU A CA 1
ATOM 1007 C C . GLU A 1 128 ? 6.380 6.854 -22.557 1.00 58.75 128 GLU A C 1
ATOM 1009 O O . GLU A 1 128 ? 6.426 8.036 -22.221 1.00 58.75 128 GLU A O 1
ATOM 1014 N N . ASP A 1 129 ? 7.282 6.300 -23.378 1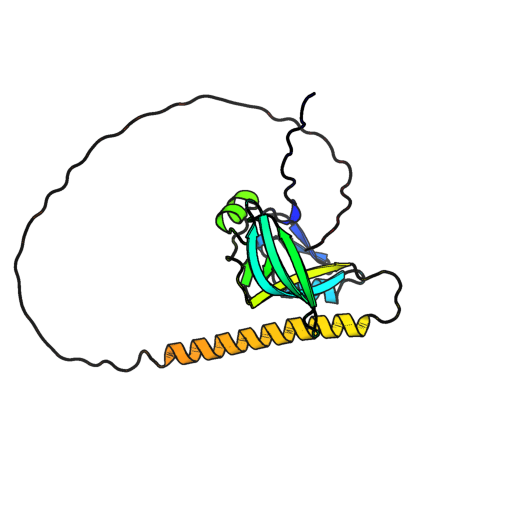.00 50.81 129 ASP A N 1
ATOM 1015 C CA . ASP A 1 129 ? 8.460 6.945 -23.995 1.00 50.81 129 ASP A CA 1
ATOM 1016 C C . ASP A 1 129 ? 9.655 7.373 -23.097 1.00 50.81 129 ASP A C 1
ATOM 1018 O O . ASP A 1 129 ? 10.089 8.525 -23.123 1.00 50.81 129 ASP A O 1
ATOM 1022 N N . VAL A 1 130 ? 10.356 6.411 -22.466 1.00 45.53 130 VAL A N 1
ATOM 1023 C CA . VAL A 1 130 ? 11.841 6.465 -22.366 1.00 45.53 130 VAL A CA 1
ATOM 1024 C C . VAL A 1 130 ? 12.514 5.107 -22.616 1.00 45.53 130 VAL A C 1
ATOM 1026 O O . VAL A 1 130 ? 12.255 4.109 -21.949 1.00 45.53 130 VAL A O 1
ATOM 1029 N N . ASN A 1 131 ? 13.455 5.082 -23.565 1.00 43.44 131 ASN A N 1
ATOM 1030 C CA . ASN A 1 131 ? 14.168 3.883 -24.022 1.00 43.44 131 ASN A CA 1
ATOM 1031 C C . ASN A 1 131 ? 15.344 3.502 -23.089 1.00 43.44 131 ASN A C 1
ATOM 1033 O O . ASN A 1 131 ? 16.502 3.534 -23.509 1.00 43.44 131 ASN A O 1
ATOM 1037 N N . GLY A 1 132 ? 15.060 3.216 -21.810 1.00 43.78 132 GLY A N 1
ATOM 1038 C CA . GLY A 1 132 ? 16.103 2.931 -20.807 1.00 43.78 132 GLY A CA 1
ATOM 1039 C C . GLY A 1 132 ? 15.693 2.215 -19.508 1.00 43.78 132 GLY A C 1
ATOM 1040 O O . GLY A 1 132 ? 16.537 1.535 -18.933 1.00 43.78 132 GLY A O 1
ATOM 1041 N N . GLY A 1 133 ? 14.428 2.289 -19.071 1.00 43.22 133 GLY A N 1
ATOM 1042 C CA . GLY A 1 133 ? 14.010 1.903 -17.703 1.00 43.22 133 GLY A CA 1
ATOM 1043 C C . GLY A 1 133 ? 14.107 0.418 -17.302 1.00 43.22 133 GLY A C 1
ATOM 1044 O O . GLY A 1 133 ? 13.806 0.063 -16.167 1.00 43.22 133 GLY A O 1
ATOM 1045 N N . ALA A 1 134 ? 14.550 -0.469 -18.198 1.00 43.84 134 ALA A N 1
ATOM 1046 C CA . ALA A 1 134 ? 14.625 -1.912 -17.942 1.00 43.84 134 ALA A CA 1
ATOM 1047 C C . ALA A 1 134 ? 15.649 -2.312 -16.856 1.00 43.84 134 ALA A C 1
ATOM 1049 O O . ALA A 1 134 ? 15.593 -3.430 -16.344 1.00 43.84 134 ALA A O 1
ATOM 1050 N N . LEU A 1 135 ? 16.591 -1.426 -16.514 1.00 39.00 135 LEU A N 1
ATOM 1051 C CA . LEU A 1 135 ? 17.505 -1.620 -15.383 1.00 39.00 135 LEU A CA 1
ATOM 1052 C C . LEU A 1 135 ? 16.823 -1.274 -14.054 1.00 39.00 135 LEU A C 1
ATOM 1054 O O . LEU A 1 135 ? 16.975 -2.006 -13.080 1.00 39.00 135 LEU A O 1
ATOM 1058 N N . ASP A 1 136 ? 16.042 -0.199 -14.042 1.00 44.03 136 ASP A N 1
ATOM 1059 C CA . ASP A 1 136 ? 15.424 0.389 -12.852 1.00 44.03 136 ASP A CA 1
ATOM 1060 C C . ASP A 1 136 ? 14.307 -0.528 -12.315 1.00 44.03 136 ASP A C 1
ATOM 1062 O O . ASP A 1 136 ? 14.257 -0.843 -11.121 1.00 44.03 136 ASP A O 1
ATOM 1066 N N . ASP A 1 137 ? 13.491 -1.071 -13.226 1.00 44.25 137 ASP A N 1
ATOM 1067 C CA . ASP A 1 137 ? 12.503 -2.121 -12.942 1.00 44.25 137 ASP A CA 1
ATOM 1068 C C . ASP A 1 137 ? 13.173 -3.378 -12.345 1.00 44.25 137 ASP A C 1
ATOM 1070 O O . ASP A 1 137 ? 12.716 -3.937 -11.344 1.00 44.25 137 ASP A O 1
ATOM 1074 N N . ALA A 1 138 ? 14.296 -3.816 -12.927 1.00 37.50 138 ALA A N 1
ATOM 1075 C CA . ALA A 1 138 ? 15.017 -5.011 -12.489 1.00 37.50 138 ALA A CA 1
ATOM 1076 C C . ALA A 1 138 ? 15.704 -4.825 -11.124 1.00 37.50 138 ALA A C 1
ATOM 1078 O O . ALA A 1 138 ? 15.730 -5.761 -10.319 1.00 37.50 138 ALA A O 1
ATOM 1079 N N . VAL A 1 139 ? 16.228 -3.629 -10.833 1.00 48.12 139 VAL A N 1
ATOM 1080 C CA . VAL A 1 139 ? 16.746 -3.253 -9.506 1.00 48.12 139 VAL A CA 1
ATOM 1081 C C . VAL A 1 139 ? 15.620 -3.276 -8.477 1.00 48.12 139 VAL A C 1
ATOM 1083 O O . VAL A 1 139 ? 15.776 -3.905 -7.432 1.00 48.12 139 VAL A O 1
ATOM 1086 N N . THR A 1 140 ? 14.462 -2.699 -8.796 1.00 52.97 140 THR A N 1
ATOM 1087 C CA . THR A 1 140 ? 13.318 -2.613 -7.874 1.00 52.97 140 THR A CA 1
ATOM 1088 C C . THR A 1 140 ? 12.748 -3.996 -7.539 1.00 52.97 140 THR A C 1
ATOM 1090 O O . THR A 1 140 ? 12.577 -4.328 -6.364 1.00 52.97 140 THR A O 1
ATOM 1093 N N . ILE A 1 141 ? 12.579 -4.869 -8.539 1.00 54.69 141 ILE A N 1
ATOM 1094 C CA . ILE A 1 141 ? 12.201 -6.280 -8.332 1.00 54.69 141 ILE A CA 1
ATOM 1095 C C . ILE A 1 141 ? 13.283 -7.037 -7.536 1.00 54.69 141 ILE A C 1
ATOM 1097 O O . ILE A 1 141 ? 12.963 -7.875 -6.690 1.00 54.69 141 ILE A O 1
ATOM 1101 N N . THR A 1 142 ? 14.568 -6.730 -7.747 1.00 49.47 142 THR A N 1
ATOM 1102 C CA . THR A 1 142 ? 15.672 -7.332 -6.978 1.00 49.47 142 THR A CA 1
ATOM 1103 C C . THR A 1 142 ? 15.672 -6.876 -5.517 1.00 49.47 142 THR A C 1
ATOM 1105 O O . THR A 1 142 ? 15.909 -7.702 -4.636 1.00 49.47 142 THR A O 1
ATOM 1108 N N . ALA A 1 143 ? 15.376 -5.606 -5.231 1.00 54.06 143 ALA A N 1
ATOM 1109 C CA . ALA A 1 143 ? 15.243 -5.081 -3.873 1.00 54.06 143 ALA A CA 1
ATOM 1110 C C . ALA A 1 143 ? 14.051 -5.725 -3.147 1.00 54.06 143 ALA A C 1
ATOM 1112 O O . ALA A 1 143 ? 14.229 -6.308 -2.076 1.00 54.06 143 ALA A O 1
ATOM 1113 N N . ALA A 1 144 ? 12.871 -5.738 -3.779 1.00 51.25 144 ALA A N 1
ATOM 1114 C CA . ALA A 1 144 ? 11.674 -6.419 -3.279 1.00 51.25 144 ALA A CA 1
ATOM 1115 C C . ALA A 1 144 ? 11.952 -7.884 -2.894 1.00 51.25 144 ALA A C 1
ATOM 1117 O O . ALA A 1 144 ? 11.529 -8.357 -1.836 1.00 51.25 144 ALA A O 1
ATOM 1118 N N . ARG A 1 145 ? 12.709 -8.594 -3.740 1.00 55.97 145 ARG A N 1
ATOM 1119 C CA . ARG A 1 145 ? 13.084 -9.996 -3.539 1.00 55.97 145 ARG A CA 1
ATOM 1120 C C . ARG A 1 145 ? 14.129 -10.191 -2.439 1.00 55.97 145 ARG A C 1
ATOM 1122 O O . ARG A 1 145 ? 13.941 -11.072 -1.608 1.00 55.97 145 ARG A O 1
ATOM 1129 N N . ARG A 1 146 ? 15.168 -9.345 -2.375 1.00 61.72 146 ARG A N 1
ATOM 1130 C CA . ARG A 1 146 ? 16.155 -9.345 -1.275 1.00 61.72 146 ARG A CA 1
ATOM 1131 C C . ARG A 1 146 ? 15.467 -9.205 0.078 1.00 61.72 146 ARG A C 1
ATOM 1133 O O . ARG A 1 146 ? 15.677 -10.045 0.943 1.00 61.72 146 ARG A O 1
ATOM 1140 N N . PHE A 1 147 ? 14.592 -8.213 0.230 1.00 57.19 147 PHE A N 1
ATOM 1141 C CA . PHE A 1 147 ? 13.889 -7.997 1.493 1.00 57.19 147 PHE A CA 1
ATOM 1142 C C . PHE A 1 147 ? 12.943 -9.154 1.864 1.00 57.19 147 PHE A C 1
ATOM 1144 O O . PHE A 1 147 ? 12.779 -9.459 3.047 1.00 57.19 147 PHE A O 1
ATOM 1151 N N . ALA A 1 148 ? 12.327 -9.812 0.874 1.00 54.44 148 ALA A N 1
ATOM 1152 C CA . ALA A 1 148 ? 11.508 -11.002 1.100 1.00 54.44 148 ALA A CA 1
ATOM 1153 C C . ALA A 1 148 ? 12.348 -12.200 1.587 1.00 54.44 148 ALA A C 1
ATOM 1155 O O . ALA A 1 148 ? 11.950 -12.876 2.539 1.00 54.44 148 ALA A O 1
ATOM 1156 N N . ASP A 1 149 ? 13.520 -12.425 0.985 1.00 59.69 149 ASP A N 1
ATOM 1157 C CA . ASP A 1 149 ? 14.469 -13.463 1.405 1.00 59.69 149 ASP A CA 1
ATOM 1158 C C . ASP A 1 149 ? 15.052 -13.159 2.809 1.00 59.69 149 ASP A C 1
ATOM 1160 O O . ASP A 1 149 ? 15.124 -14.054 3.655 1.00 59.69 149 ASP A O 1
ATOM 1164 N N . GLU A 1 150 ? 15.377 -11.896 3.117 1.00 60.69 150 GLU A N 1
ATOM 1165 C CA . GLU A 1 150 ? 15.889 -11.466 4.431 1.00 60.69 150 GLU A CA 1
ATOM 1166 C C . GLU A 1 150 ? 14.871 -11.641 5.575 1.00 60.69 150 GLU A C 1
ATOM 1168 O O . GLU A 1 150 ? 15.241 -12.076 6.671 1.00 60.69 150 GLU A O 1
ATOM 1173 N N . ASP A 1 151 ? 13.588 -11.327 5.361 1.00 56.09 151 ASP A N 1
ATOM 1174 C CA . ASP A 1 151 ? 12.538 -11.589 6.360 1.00 56.09 151 ASP A CA 1
ATOM 1175 C C . ASP A 1 151 ? 12.258 -13.098 6.492 1.00 56.09 151 ASP A C 1
ATOM 1177 O O . ASP A 1 151 ? 12.066 -13.604 7.602 1.00 56.09 151 ASP A O 1
ATOM 1181 N N . ALA A 1 152 ? 12.320 -13.862 5.396 1.00 61.50 152 ALA A N 1
ATOM 1182 C CA . ALA A 1 152 ? 12.213 -15.320 5.446 1.00 61.50 152 ALA A CA 1
ATOM 1183 C C . ALA A 1 152 ? 13.348 -15.959 6.275 1.00 61.50 152 ALA A C 1
ATOM 1185 O O . ALA A 1 152 ? 13.077 -16.827 7.116 1.00 61.50 152 ALA A O 1
ATOM 1186 N N . GLU A 1 153 ? 14.595 -15.506 6.116 1.00 67.69 153 GLU A N 1
ATOM 1187 C CA . GLU A 1 153 ? 15.741 -15.991 6.898 1.00 67.69 153 GLU A CA 1
ATOM 1188 C C . GLU A 1 153 ? 15.675 -15.552 8.373 1.00 67.69 153 GLU A C 1
ATOM 1190 O O . GLU A 1 153 ? 15.931 -16.361 9.276 1.00 67.69 153 GLU A O 1
ATOM 1195 N N . GLN A 1 154 ? 15.229 -14.325 8.661 1.00 59.88 154 GLN A N 1
ATOM 1196 C CA . GLN A 1 154 ? 14.979 -13.876 10.038 1.00 59.88 154 GLN A CA 1
ATOM 1197 C C . GLN A 1 154 ? 13.869 -14.695 10.718 1.00 59.88 154 GLN A C 1
ATOM 1199 O O . GLN A 1 154 ? 14.034 -15.128 11.866 1.00 59.88 154 GLN A O 1
ATOM 1204 N N . ARG A 1 155 ? 12.767 -14.995 10.016 1.00 62.34 155 ARG A N 1
ATOM 1205 C CA . ARG A 1 155 ? 11.699 -15.890 10.506 1.00 62.34 155 ARG A CA 1
ATOM 1206 C C . ARG A 1 155 ? 12.218 -17.306 10.748 1.00 62.34 155 ARG A C 1
ATOM 1208 O O . ARG A 1 155 ? 11.911 -17.889 11.792 1.00 62.34 155 ARG A O 1
ATOM 1215 N N . ALA A 1 156 ? 13.018 -17.859 9.836 1.00 65.75 156 ALA A N 1
ATOM 1216 C CA . ALA A 1 156 ? 13.631 -19.177 9.998 1.00 65.75 156 ALA A CA 1
ATOM 1217 C C . ALA A 1 156 ? 14.556 -19.225 11.227 1.00 65.75 156 ALA A C 1
ATOM 1219 O O . ALA A 1 156 ? 14.457 -20.145 12.044 1.00 65.75 156 ALA A O 1
ATOM 1220 N N . THR A 1 157 ? 15.389 -18.202 11.413 1.00 63.97 157 THR A N 1
ATOM 1221 C CA . THR A 1 157 ? 16.316 -18.079 12.548 1.00 63.97 157 THR A CA 1
ATOM 1222 C C . THR A 1 157 ? 15.570 -17.941 13.877 1.00 63.97 157 THR A C 1
ATOM 1224 O O . THR A 1 157 ? 15.855 -18.676 14.828 1.00 63.97 157 THR A O 1
ATOM 1227 N N . LYS A 1 158 ? 14.543 -17.084 13.941 1.00 61.84 158 LYS A N 1
ATOM 1228 C CA . LYS A 1 158 ? 13.723 -16.884 15.149 1.00 61.84 158 LYS A CA 1
ATOM 1229 C C . LYS A 1 158 ? 12.949 -18.145 15.549 1.00 61.84 158 LYS A C 1
ATOM 1231 O O . LYS A 1 158 ? 12.896 -18.477 16.733 1.00 61.84 158 LYS A O 1
ATOM 1236 N N . ARG A 1 159 ? 12.412 -18.894 14.576 1.00 60.53 159 ARG A N 1
ATOM 1237 C CA . ARG A 1 159 ? 11.760 -20.195 14.825 1.00 60.53 159 ARG A CA 1
ATOM 1238 C C . ARG A 1 159 ? 12.721 -21.252 15.367 1.00 60.53 159 ARG A C 1
ATOM 1240 O O . ARG A 1 159 ? 12.282 -22.098 16.135 1.00 60.53 159 ARG A O 1
ATOM 1247 N N . ARG A 1 160 ? 14.006 -21.214 14.998 1.00 58.94 160 ARG A N 1
ATOM 1248 C CA . ARG A 1 160 ? 15.021 -22.143 15.528 1.00 58.94 160 ARG A CA 1
ATOM 1249 C C . ARG A 1 160 ? 15.380 -21.830 16.980 1.00 58.94 160 ARG A C 1
ATOM 1251 O O . ARG A 1 160 ? 15.436 -22.755 17.776 1.00 58.94 160 ARG A O 1
ATOM 1258 N N . HIS A 1 161 ? 15.553 -20.553 17.330 1.00 55.28 161 HIS A N 1
ATOM 1259 C CA . HIS A 1 161 ? 15.836 -20.141 18.715 1.00 55.28 161 HIS A CA 1
ATOM 1260 C C . HIS A 1 161 ? 14.691 -20.520 19.671 1.00 55.28 161 HIS A C 1
ATOM 1262 O O . HIS A 1 161 ? 14.925 -21.098 20.726 1.00 55.28 161 HIS A O 1
ATOM 1268 N N . SER A 1 162 ? 13.439 -20.305 19.249 1.00 54.88 162 SER A N 1
ATOM 1269 C CA . SER A 1 162 ? 12.246 -20.645 20.042 1.00 54.88 162 SER A CA 1
ATOM 1270 C C . SER A 1 162 ? 12.032 -22.150 20.286 1.00 54.88 162 SER A C 1
ATOM 1272 O O . SER A 1 162 ? 11.108 -22.503 21.012 1.00 54.88 162 SER A O 1
ATOM 1274 N N . LEU A 1 163 ? 12.828 -23.032 19.668 1.00 58.19 163 LEU A N 1
ATOM 1275 C CA . LEU A 1 163 ? 12.771 -24.488 19.859 1.00 58.19 163 LEU A CA 1
ATOM 1276 C C . LEU A 1 163 ? 13.910 -25.025 20.747 1.00 58.19 163 LEU A C 1
ATOM 1278 O O . LEU A 1 163 ? 13.943 -26.222 21.016 1.00 58.19 163 LEU A O 1
ATOM 1282 N N . SER A 1 164 ? 14.839 -24.171 21.195 1.00 53.81 164 SER A N 1
ATOM 1283 C CA . SER A 1 164 ? 15.949 -24.565 22.082 1.00 53.81 164 SER A CA 1
ATOM 1284 C C . SER A 1 164 ? 15.681 -24.340 23.576 1.00 53.81 164 SER A C 1
ATOM 1286 O O . SER A 1 164 ? 16.313 -25.006 24.392 1.00 53.81 164 SER A O 1
ATOM 1288 N N . ASP A 1 165 ? 14.737 -23.469 23.948 1.00 49.69 165 ASP A N 1
ATOM 1289 C CA . ASP A 1 165 ? 14.439 -23.160 25.359 1.00 49.69 165 ASP A CA 1
ATOM 1290 C C . ASP A 1 165 ? 13.522 -24.195 26.051 1.00 49.69 165 ASP A C 1
ATOM 1292 O O . ASP A 1 165 ? 13.570 -24.353 27.269 1.00 49.69 165 ASP A O 1
ATOM 1296 N N . GLU A 1 166 ? 12.718 -24.961 25.303 1.00 46.41 166 GLU A N 1
ATOM 1297 C CA . GLU A 1 166 ? 11.735 -25.912 25.862 1.00 46.41 166 GLU A CA 1
ATOM 1298 C C . GLU A 1 166 ? 12.337 -27.309 26.144 1.00 46.41 166 GLU A C 1
ATOM 1300 O O . GLU A 1 166 ? 11.769 -28.340 25.790 1.00 46.41 166 GLU A O 1
ATOM 1305 N N . SER A 1 167 ? 13.534 -27.375 26.748 1.00 45.09 167 SER A N 1
ATOM 1306 C CA . SER A 1 167 ? 14.199 -28.667 27.018 1.00 45.09 167 SER A CA 1
ATOM 1307 C C . SER A 1 167 ? 15.062 -28.762 28.289 1.00 45.09 167 SER A C 1
ATOM 1309 O O . SER A 1 167 ? 16.006 -29.550 28.337 1.00 45.09 167 SER A O 1
ATOM 1311 N N . THR A 1 168 ? 14.742 -28.041 29.374 1.00 51.34 168 THR A N 1
ATOM 1312 C CA . THR A 1 168 ? 15.283 -28.364 30.720 1.00 51.34 168 THR A CA 1
ATOM 1313 C C . THR A 1 168 ? 14.331 -27.994 31.866 1.00 51.34 168 THR A C 1
ATOM 1315 O O . THR A 1 168 ? 14.387 -26.886 32.392 1.00 51.34 168 THR A O 1
ATOM 1318 N N . SER A 1 169 ? 13.520 -28.961 32.314 1.00 44.62 169 SER A N 1
ATOM 1319 C CA . SER A 1 169 ? 12.906 -28.973 33.658 1.00 44.62 169 SER A CA 1
ATOM 1320 C C . SER A 1 169 ? 12.296 -30.343 34.021 1.00 44.62 169 SER A C 1
ATOM 1322 O O . SER A 1 169 ? 11.086 -30.545 33.970 1.00 44.62 169 SER A O 1
ATOM 1324 N N . GLY A 1 170 ? 13.141 -31.293 34.449 1.00 41.19 170 GLY A N 1
ATOM 1325 C CA . GLY A 1 170 ? 12.697 -32.304 35.427 1.00 41.19 170 GLY A CA 1
ATOM 1326 C C . GLY A 1 170 ? 12.482 -31.603 36.777 1.00 41.19 170 GLY A C 1
ATOM 1327 O O . GLY A 1 170 ? 13.246 -30.700 37.107 1.00 41.19 170 GLY A O 1
ATOM 1328 N N . ASP A 1 171 ? 11.365 -31.799 37.473 1.00 43.25 171 ASP A N 1
ATOM 1329 C CA . ASP A 1 171 ? 10.958 -32.998 38.231 1.00 43.25 171 ASP A CA 1
ATOM 1330 C C . ASP A 1 171 ? 11.314 -32.905 39.734 1.00 43.25 171 ASP A C 1
ATOM 1332 O O . ASP A 1 171 ? 12.410 -32.482 40.090 1.00 43.25 171 ASP A O 1
ATOM 1336 N N . SER A 1 172 ? 10.370 -33.385 40.563 1.00 47.78 172 SER A N 1
ATOM 1337 C CA . SER A 1 172 ? 10.432 -33.751 41.996 1.00 47.78 172 SER A CA 1
ATOM 1338 C C . SER A 1 172 ? 9.794 -32.823 43.055 1.00 47.78 172 SER A C 1
ATOM 1340 O O . SER A 1 172 ? 10.394 -31.853 43.507 1.00 47.78 172 SER A O 1
ATOM 1342 N N . GLY A 1 173 ? 8.641 -33.279 43.585 1.00 41.78 173 GLY A N 1
ATOM 1343 C CA . GLY A 1 173 ? 8.102 -32.987 44.935 1.00 41.78 173 GLY A CA 1
ATOM 1344 C C . GLY A 1 173 ? 7.433 -31.617 45.168 1.00 41.78 173 GLY A C 1
ATOM 1345 O O . GLY A 1 173 ? 7.642 -30.678 44.413 1.00 41.78 173 GLY A O 1
ATOM 1346 N N . ASP A 1 174 ? 6.612 -31.415 46.208 1.00 38.69 174 ASP A N 1
ATOM 1347 C CA . ASP A 1 174 ? 5.834 -32.365 47.039 1.00 38.69 174 ASP A CA 1
ATOM 1348 C C . ASP A 1 174 ? 4.507 -31.671 47.483 1.00 38.69 174 ASP A C 1
ATOM 1350 O O . ASP A 1 174 ? 3.933 -30.925 46.691 1.00 38.69 174 ASP A O 1
ATOM 1354 N N . ARG A 1 175 ? 3.942 -31.956 48.665 1.00 51.44 175 ARG A N 1
ATOM 1355 C CA . ARG A 1 175 ? 2.490 -31.883 48.952 1.00 51.44 175 ARG A CA 1
ATOM 1356 C C . ARG A 1 175 ? 2.063 -30.752 49.916 1.00 51.44 175 ARG A C 1
ATOM 1358 O O . ARG A 1 175 ? 2.894 -30.030 50.451 1.00 51.44 175 ARG A O 1
ATOM 1365 N N . HIS A 1 176 ? 0.752 -30.752 50.217 1.00 45.06 176 HIS A N 1
ATOM 1366 C CA . HIS A 1 176 ? 0.023 -30.023 51.279 1.00 45.06 176 HIS A CA 1
ATOM 1367 C C . HIS A 1 176 ? -0.398 -28.569 50.940 1.00 45.06 176 HIS A C 1
ATOM 1369 O O . HIS A 1 176 ? 0.307 -27.872 50.222 1.00 45.06 176 HIS A O 1
ATOM 1375 N N . ASP A 1 177 ? -1.560 -28.048 51.377 1.00 38.94 177 ASP A N 1
ATOM 1376 C CA . ASP A 1 177 ? -2.642 -28.646 52.195 1.00 38.94 177 ASP A CA 1
ATOM 1377 C C . ASP A 1 177 ? -4.063 -28.152 51.795 1.00 38.94 177 ASP A C 1
ATOM 1379 O O . ASP A 1 177 ? -4.232 -27.526 50.748 1.00 38.94 177 ASP A O 1
ATOM 1383 N N . VAL A 1 178 ? -5.102 -28.455 52.591 1.00 43.97 178 VAL A N 1
ATOM 1384 C CA . VAL A 1 178 ? -6.530 -28.317 52.234 1.00 43.97 178 VAL A CA 1
ATOM 1385 C C . VAL A 1 178 ? -7.292 -27.389 53.191 1.00 43.97 178 VAL A C 1
ATOM 1387 O O . VAL A 1 178 ? -7.368 -27.660 54.385 1.00 43.97 178 VAL A O 1
ATOM 1390 N N . VAL A 1 179 ? -8.013 -26.385 52.667 1.00 42.62 179 VAL A N 1
ATOM 1391 C CA . VAL A 1 179 ? -9.211 -25.839 53.345 1.00 42.62 179 VAL A CA 1
ATOM 1392 C C . VAL A 1 179 ? -10.222 -25.240 52.356 1.00 42.62 179 VAL A C 1
ATOM 1394 O O . VAL A 1 179 ? -9.864 -24.758 51.285 1.00 42.62 179 VAL A O 1
ATOM 1397 N N . SER A 1 180 ? -11.511 -25.320 52.698 1.00 42.62 180 SER A N 1
ATOM 1398 C CA . SER A 1 180 ? -12.660 -24.916 51.867 1.00 42.62 180 SER A CA 1
ATOM 1399 C C . SER A 1 180 ? -13.209 -23.530 52.234 1.00 42.62 180 SER A C 1
ATOM 1401 O O . SER A 1 180 ? -13.092 -23.119 53.386 1.00 42.62 180 SER A O 1
ATOM 1403 N N . GLY A 1 181 ? -13.941 -22.866 51.325 1.00 33.81 181 GLY A N 1
ATOM 1404 C CA . GLY A 1 181 ? -14.821 -21.758 51.727 1.00 33.81 181 GLY A CA 1
ATOM 1405 C C . GLY A 1 181 ? -15.522 -20.967 50.612 1.00 33.81 181 GLY A C 1
ATOM 1406 O O . GLY A 1 181 ? -14.877 -20.488 49.691 1.00 33.81 181 GLY A O 1
ATOM 1407 N N . GLY A 1 182 ? -16.832 -20.738 50.784 1.00 33.62 182 GLY A N 1
ATOM 1408 C CA . GLY A 1 182 ? -17.505 -19.503 50.342 1.00 33.62 182 GLY A CA 1
ATOM 1409 C C . GLY A 1 182 ? -18.050 -19.426 48.909 1.00 33.62 182 GLY A C 1
ATOM 1410 O O . GLY A 1 182 ? -17.456 -18.786 48.051 1.00 33.62 182 GLY A O 1
ATOM 1411 N N . SER A 1 183 ? -19.257 -19.950 48.677 1.00 40.56 183 SER A N 1
ATOM 1412 C CA . SER A 1 183 ? -20.056 -19.675 47.471 1.00 40.56 183 SER A CA 1
ATOM 1413 C C . SER A 1 183 ? -21.112 -18.584 47.706 1.00 40.56 183 SER A C 1
ATOM 1415 O O . SER A 1 183 ? -21.910 -18.719 48.636 1.00 40.56 183 SER A O 1
ATOM 1417 N N . SER A 1 184 ? -21.232 -17.595 46.815 1.00 42.41 184 SER A N 1
ATOM 1418 C CA . SER A 1 184 ? -22.490 -16.855 46.606 1.00 42.41 184 SER A CA 1
ATOM 1419 C C . SER A 1 184 ? -22.543 -16.176 45.231 1.00 42.41 184 SER A C 1
ATOM 1421 O O . SER A 1 184 ? -21.532 -15.732 44.694 1.00 42.41 184 SER A O 1
ATOM 1423 N N . SER A 1 185 ? -23.741 -16.114 44.644 1.00 40.59 185 SER A N 1
ATOM 1424 C CA . SER A 1 185 ? -23.992 -15.529 43.321 1.00 40.59 185 SER A CA 1
ATOM 1425 C C . SER A 1 185 ? -25.438 -15.042 43.209 1.00 40.59 185 SER A C 1
ATOM 1427 O O . SER A 1 185 ? -26.352 -15.838 43.421 1.00 40.59 185 SER A O 1
ATOM 1429 N N . SER A 1 186 ? -25.655 -13.780 42.829 1.00 36.69 186 SER A N 1
ATOM 1430 C CA . SER A 1 186 ? -26.968 -13.241 42.421 1.00 36.69 186 SER A CA 1
ATOM 1431 C C . SER A 1 186 ? -26.838 -11.792 41.937 1.00 36.69 186 SER A C 1
ATOM 1433 O O . SER A 1 186 ? -26.146 -11.011 42.586 1.00 36.69 186 SER A O 1
ATOM 1435 N N . GLY A 1 187 ? -27.538 -11.414 40.861 1.00 33.56 187 GLY A N 1
ATOM 1436 C CA . GLY A 1 187 ? -27.535 -10.037 40.345 1.00 33.56 187 GLY A CA 1
ATOM 1437 C C . GLY A 1 187 ? -28.328 -9.851 39.045 1.00 33.56 187 GLY A C 1
ATOM 1438 O O . GLY A 1 187 ? -27.738 -9.747 37.976 1.00 33.56 187 GLY A O 1
ATOM 1439 N N . SER A 1 188 ? -29.661 -9.825 39.132 1.00 36.12 188 SER A N 1
ATOM 1440 C CA . SER A 1 188 ? -30.574 -9.430 38.034 1.00 36.12 188 SER A CA 1
ATOM 1441 C C . SER A 1 188 ? -30.549 -7.889 37.843 1.00 36.12 188 SER A C 1
ATOM 1443 O O . SER A 1 188 ? -30.066 -7.192 38.729 1.00 36.12 188 SER A O 1
ATOM 1445 N N . SER A 1 189 ? -31.024 -7.238 36.770 1.00 46.94 189 SER A N 1
ATOM 1446 C CA . SER A 1 189 ? -32.213 -7.462 35.917 1.00 46.94 189 SER A CA 1
ATOM 1447 C C . SER A 1 189 ? -32.141 -6.632 34.595 1.00 46.94 189 SER A C 1
ATOM 1449 O O . SER A 1 189 ? -31.180 -5.884 34.423 1.00 46.94 189 SER A O 1
ATOM 1451 N N . PRO A 1 190 ? -33.116 -6.735 33.655 1.00 46.88 190 PRO A N 1
ATOM 1452 C CA . PRO A 1 190 ? -33.009 -6.209 32.276 1.00 46.88 190 PRO A CA 1
ATOM 1453 C C . PRO A 1 190 ? -33.745 -4.874 31.988 1.00 46.88 190 PRO A C 1
ATOM 1455 O O . PRO A 1 190 ? -34.516 -4.387 32.811 1.00 46.88 190 PRO A O 1
ATOM 1458 N N . LEU A 1 191 ? -33.573 -4.341 30.763 1.00 38.34 191 LEU A N 1
ATOM 1459 C CA . LEU A 1 191 ? -34.346 -3.237 30.148 1.00 38.34 191 LEU A CA 1
ATOM 1460 C C . LEU A 1 191 ? -34.638 -3.511 28.648 1.00 38.34 191 LEU A C 1
ATOM 1462 O O . LEU A 1 191 ? -34.115 -4.477 28.093 1.00 38.34 191 LEU A O 1
ATOM 1466 N N . GLN A 1 192 ? -35.528 -2.732 28.009 1.00 37.56 192 GLN A N 1
ATOM 1467 C CA . GLN A 1 192 ? -36.292 -3.154 26.812 1.00 37.56 192 GLN A CA 1
ATOM 1468 C C . GLN A 1 192 ? -36.186 -2.242 25.560 1.00 37.56 192 GLN A C 1
ATOM 1470 O O . GLN A 1 192 ? -35.934 -1.049 25.666 1.00 37.56 192 GLN A O 1
ATOM 1475 N N . LYS A 1 193 ? -36.464 -2.868 24.400 1.00 39.34 193 LYS A N 1
ATOM 1476 C CA . LYS A 1 193 ? -36.947 -2.384 23.076 1.00 39.34 193 LYS A CA 1
ATOM 1477 C C . LYS A 1 193 ? -37.237 -0.884 22.827 1.00 39.34 193 LYS A C 1
ATOM 1479 O O . LYS A 1 193 ? -38.025 -0.284 23.552 1.00 39.34 193 LYS A O 1
ATOM 1484 N N . LYS A 1 194 ? -36.823 -0.419 21.637 1.00 36.19 194 LYS A N 1
ATOM 1485 C CA . LYS A 1 194 ? -37.660 -0.045 20.456 1.00 36.19 194 LYS A CA 1
ATOM 1486 C C . LYS A 1 194 ? -36.793 -0.262 19.189 1.00 36.19 194 LYS A C 1
ATOM 1488 O O . LYS A 1 194 ? -35.576 -0.175 19.325 1.00 36.19 194 LYS A O 1
ATOM 1493 N N . ASP A 1 195 ? -37.241 -0.733 18.019 1.00 40.50 195 ASP A N 1
ATOM 1494 C CA . ASP A 1 195 ? -38.490 -0.591 17.228 1.00 40.50 195 ASP A CA 1
ATOM 1495 C C . ASP A 1 195 ? -38.556 0.738 16.414 1.00 40.50 195 ASP A C 1
ATOM 1497 O O . ASP A 1 195 ? -38.067 1.759 16.893 1.00 40.50 195 ASP A O 1
ATOM 1501 N N . GLU A 1 196 ? -39.155 0.681 15.205 1.00 47.22 196 GLU A N 1
ATOM 1502 C CA . GLU A 1 196 ? -39.240 1.711 14.123 1.00 47.22 196 GLU A CA 1
ATOM 1503 C C . GLU A 1 196 ? -37.921 2.013 13.325 1.00 47.22 196 GLU A C 1
ATOM 1505 O O . GLU A 1 196 ? -36.849 1.924 13.920 1.00 47.22 196 GLU A O 1
ATOM 1510 N N . ASP A 1 197 ? -37.822 2.453 12.042 1.00 36.50 197 ASP A N 1
ATOM 1511 C CA . ASP A 1 197 ? -38.539 2.344 10.717 1.00 36.50 197 ASP A CA 1
ATOM 1512 C C . ASP A 1 197 ? -37.701 3.146 9.637 1.00 36.50 197 ASP A C 1
ATOM 1514 O O . ASP A 1 197 ? -36.934 4.018 10.050 1.00 36.50 197 ASP A O 1
ATOM 1518 N N . ASP A 1 198 ? -37.787 3.081 8.283 1.00 39.91 198 ASP A N 1
ATOM 1519 C CA . ASP A 1 198 ? -37.931 2.010 7.249 1.00 39.91 198 ASP A CA 1
ATOM 1520 C C . ASP A 1 198 ? -37.572 2.550 5.797 1.00 39.91 198 ASP A C 1
ATOM 1522 O O . ASP A 1 198 ? -37.483 3.764 5.611 1.00 39.91 198 ASP A O 1
ATOM 1526 N N . GLU A 1 199 ? -37.405 1.671 4.781 1.00 37.94 199 GLU A N 1
ATOM 1527 C CA . GLU A 1 199 ? -37.360 1.857 3.287 1.00 37.94 199 GLU A CA 1
ATOM 1528 C C . GLU A 1 199 ? -36.265 2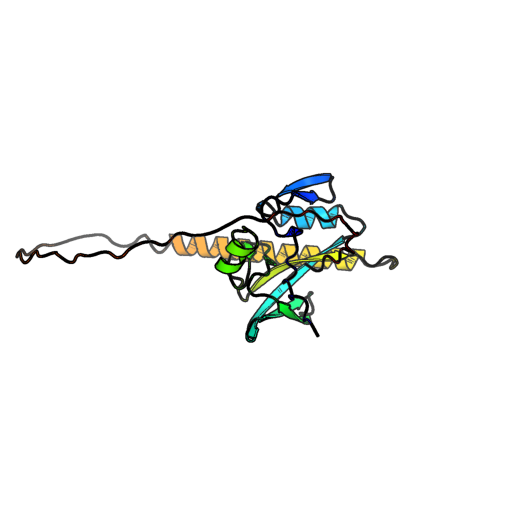.713 2.550 1.00 37.94 199 GLU A C 1
ATOM 1530 O O . GLU A 1 199 ? -35.566 3.541 3.127 1.00 37.94 199 GLU A O 1
ATOM 1535 N N . GLY A 1 200 ? -36.142 2.541 1.206 1.00 31.67 200 GLY A N 1
ATOM 1536 C CA . GLY A 1 200 ? -35.623 3.588 0.280 1.00 31.67 200 GLY A CA 1
ATOM 1537 C C . GLY A 1 200 ? -34.542 3.244 -0.781 1.00 31.67 200 GLY A C 1
ATOM 1538 O O . GLY A 1 200 ? -33.391 3.654 -0.641 1.00 31.67 200 GLY A O 1
ATOM 1539 N N . ALA A 1 201 ? -34.886 2.610 -1.916 1.00 38.03 201 ALA A N 1
ATOM 1540 C CA . ALA A 1 201 ? -33.938 2.320 -3.020 1.00 38.03 201 ALA A CA 1
ATOM 1541 C C . ALA A 1 201 ? -34.088 3.236 -4.264 1.00 38.03 201 ALA A C 1
ATOM 1543 O O . ALA A 1 201 ? -35.199 3.401 -4.765 1.00 38.03 201 ALA A O 1
ATOM 1544 N N . ALA A 1 202 ? -32.983 3.748 -4.849 1.00 37.94 202 ALA A N 1
ATOM 1545 C CA . ALA A 1 202 ? -32.999 4.393 -6.182 1.00 37.94 202 ALA A CA 1
ATOM 1546 C C . ALA A 1 202 ? -31.638 4.453 -6.935 1.00 37.94 202 ALA A C 1
ATOM 1548 O O . ALA A 1 202 ? -30.797 5.317 -6.704 1.00 37.94 202 ALA A O 1
ATOM 1549 N N . ASN A 1 203 ? -31.494 3.581 -7.937 1.00 38.03 203 ASN A N 1
ATOM 1550 C CA . ASN A 1 203 ? -30.533 3.598 -9.059 1.00 38.03 203 ASN A CA 1
ATOM 1551 C C . ASN A 1 203 ? -30.197 4.991 -9.657 1.00 38.03 203 ASN A C 1
ATOM 1553 O O . ASN A 1 203 ? -31.112 5.711 -10.072 1.00 38.03 203 ASN A O 1
ATOM 1557 N N . LYS A 1 204 ? -28.900 5.281 -9.911 1.00 37.22 204 LYS A N 1
ATOM 1558 C CA . LYS A 1 204 ? -28.513 6.128 -11.065 1.00 37.22 204 LYS A CA 1
ATOM 1559 C C . LYS A 1 204 ? -27.102 5.903 -11.653 1.00 37.22 204 LYS A C 1
ATOM 1561 O O . LYS A 1 204 ? -26.118 6.412 -11.141 1.00 37.22 204 LYS A O 1
ATOM 1566 N N . LYS A 1 205 ? -27.082 5.215 -12.803 1.00 35.38 205 LYS A N 1
ATOM 1567 C CA . LYS A 1 205 ? -26.214 5.362 -14.006 1.00 35.38 205 LYS A CA 1
ATOM 1568 C C . LYS A 1 205 ? -24.774 5.909 -13.874 1.00 35.38 205 LYS A C 1
ATOM 1570 O O . LYS A 1 205 ? -24.571 7.068 -13.532 1.00 35.38 205 LYS A O 1
ATOM 1575 N N . HIS A 1 206 ? -23.830 5.124 -14.412 1.00 42.78 206 HIS A N 1
ATOM 1576 C CA . HIS A 1 206 ? -22.450 5.501 -14.757 1.00 42.78 206 HIS A CA 1
ATOM 1577 C C . HIS A 1 206 ? -22.268 6.908 -15.363 1.00 42.78 206 HIS A C 1
ATOM 1579 O O . HIS A 1 206 ? -23.001 7.309 -16.275 1.00 42.78 206 HIS A O 1
ATOM 1585 N N . ARG A 1 207 ? -21.136 7.529 -15.020 1.00 31.81 207 ARG A N 1
ATOM 1586 C CA . ARG A 1 207 ? -20.188 8.099 -15.992 1.00 31.81 207 ARG A CA 1
ATOM 1587 C C . ARG A 1 207 ? -18.781 7.637 -15.608 1.00 31.81 207 ARG A C 1
ATOM 1589 O O . ARG A 1 207 ? -18.550 7.391 -14.435 1.00 31.81 207 ARG A O 1
ATOM 1596 N N . SER A 1 208 ? -17.922 7.440 -16.605 1.00 32.41 208 SER A N 1
ATOM 1597 C CA . SER A 1 208 ? -16.675 6.681 -16.471 1.00 32.41 208 SER A CA 1
ATOM 1598 C C . SER A 1 208 ? -15.666 7.325 -15.523 1.00 32.41 208 SER A C 1
ATOM 1600 O O . SER A 1 208 ? -15.390 8.517 -15.648 1.00 32.41 208 SER A O 1
ATOM 1602 N N . ASP A 1 209 ? -15.088 6.512 -14.644 1.00 31.89 209 ASP A N 1
ATOM 1603 C CA . ASP A 1 209 ? -13.981 6.891 -13.773 1.00 31.89 209 ASP A CA 1
ATOM 1604 C C . ASP A 1 209 ? -12.652 6.929 -14.543 1.00 31.89 209 ASP A C 1
ATOM 1606 O O . ASP A 1 209 ? -12.337 6.030 -15.327 1.00 31.89 209 ASP A O 1
ATOM 1610 N N . GLU A 1 210 ? -11.852 7.963 -14.292 1.00 29.64 210 GLU A N 1
ATOM 1611 C CA . GLU A 1 210 ? -10.454 8.028 -14.716 1.00 29.64 210 GLU A CA 1
ATOM 1612 C C . GLU A 1 210 ? -9.612 7.358 -13.624 1.00 29.64 210 GLU A C 1
ATOM 1614 O O . GLU A 1 210 ? -9.396 7.923 -12.553 1.00 29.64 210 GLU A O 1
ATOM 1619 N N . ILE A 1 211 ? -9.238 6.094 -13.848 1.00 34.81 211 ILE A N 1
ATOM 1620 C CA . ILE A 1 211 ? -8.635 5.254 -12.805 1.00 34.81 211 ILE A CA 1
ATOM 1621 C C . ILE A 1 211 ? -7.142 5.573 -12.653 1.00 34.81 211 ILE A C 1
ATOM 1623 O O . ILE A 1 211 ? -6.278 4.976 -13.308 1.00 34.81 211 ILE A O 1
ATOM 1627 N N . ASP A 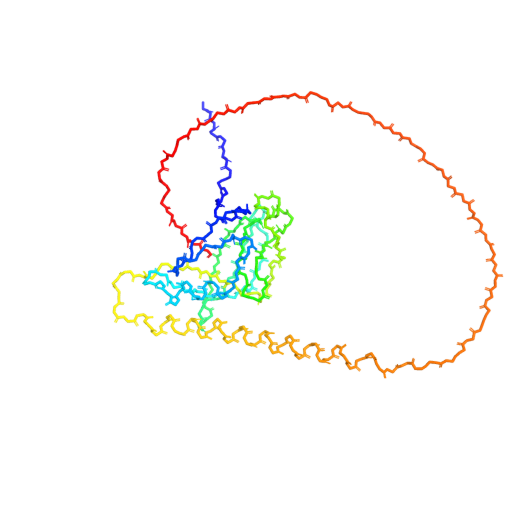1 212 ? -6.856 6.499 -11.743 1.00 25.34 212 ASP A N 1
ATOM 1628 C CA . ASP A 1 212 ? -5.575 6.562 -11.049 1.00 25.34 212 ASP A CA 1
ATOM 1629 C C . ASP A 1 212 ? -5.501 5.395 -10.047 1.00 25.34 212 ASP A C 1
ATOM 1631 O O . ASP A 1 212 ? -6.346 5.253 -9.160 1.00 25.34 212 ASP A O 1
ATOM 1635 N N . VAL A 1 213 ? -4.520 4.514 -10.247 1.00 30.91 213 VAL A N 1
ATOM 1636 C CA . VAL A 1 213 ? -4.171 3.412 -9.337 1.00 30.91 213 VAL A CA 1
ATOM 1637 C C . VAL A 1 213 ? -2.816 3.714 -8.714 1.00 30.91 213 VAL A C 1
ATOM 1639 O O . VAL A 1 213 ? -1.830 3.036 -8.972 1.00 30.91 213 VAL A O 1
ATOM 1642 N N . SER A 1 214 ? -2.780 4.762 -7.897 1.00 27.89 214 SER A N 1
ATOM 1643 C CA . SER A 1 214 ? -1.773 4.929 -6.854 1.00 27.89 214 SER A CA 1
ATOM 1644 C C . SER A 1 214 ? -2.121 3.998 -5.683 1.00 27.89 214 SER A C 1
ATOM 1646 O O . SER A 1 214 ? -3.026 4.275 -4.894 1.00 27.89 214 SER A O 1
ATOM 1648 N N . ALA A 1 215 ? -1.438 2.850 -5.648 1.00 38.69 215 ALA A N 1
ATOM 1649 C CA . ALA A 1 215 ? -1.497 1.845 -4.579 1.00 38.69 215 ALA A CA 1
ATOM 1650 C C . ALA A 1 215 ? -0.437 2.090 -3.489 1.00 38.69 215 ALA A C 1
ATOM 1652 O O . ALA A 1 215 ? 0.567 2.770 -3.803 1.00 38.69 215 ALA A O 1
#

Foldseek 3Di:
DDDDPPDPDDDLLLAFPDWDQALVRDIDTNLRDALVRLVVSCVRDPWKFKWKWFFADWDDDPQWIWTWTQGAPVRDTDIDIHGQLDWFQFNQFGTEGCDQVVVCVPRVHRHHHDDGGTMTIAMDTDDDDDPDCPVVSVRRVVVSVVSVVVVVVVVVVVVVVVVPPPPDDDDDYDDDDDDDDDDDDDDDDDDDDDDDDDDDDDDDDDDDDPDDRGD